Protein AF-A0A6I5A5G5-F1 (afdb_monomer_lite)

Structure (mmCIF, N/CA/C/O backbone):
data_AF-A0A6I5A5G5-F1
#
_entry.id   AF-A0A6I5A5G5-F1
#
loop_
_atom_site.group_PDB
_atom_site.id
_atom_site.type_symbol
_atom_site.label_atom_id
_atom_site.label_alt_id
_atom_site.label_comp_id
_atom_site.label_asym_id
_atom_site.label_entity_id
_atom_site.label_seq_id
_atom_site.pdbx_PDB_ins_code
_atom_site.Cartn_x
_atom_site.Cartn_y
_atom_site.Cartn_z
_atom_site.occupancy
_atom_site.B_iso_or_equiv
_atom_site.auth_seq_id
_atom_site.auth_comp_id
_atom_site.auth_asym_id
_atom_site.auth_atom_id
_atom_site.pdbx_PDB_model_num
ATOM 1 N N . MET A 1 1 ? -31.557 28.839 43.252 1.00 74.44 1 MET A N 1
ATOM 2 C CA . MET A 1 1 ? -31.264 28.948 41.801 1.00 74.44 1 MET A CA 1
ATOM 3 C C . MET A 1 1 ? -29.771 29.048 41.480 1.00 74.44 1 MET A C 1
ATOM 5 O O . MET A 1 1 ? -29.289 28.161 40.795 1.00 74.44 1 MET A O 1
ATOM 9 N N . LYS A 1 2 ? -29.002 30.017 42.012 1.00 84.31 2 LYS A N 1
ATOM 10 C CA . LYS A 1 2 ? -27.560 30.178 41.689 1.00 84.31 2 LYS A CA 1
ATOM 11 C C . LYS A 1 2 ? -26.689 28.914 41.856 1.00 84.31 2 LYS A C 1
ATOM 13 O O . LYS A 1 2 ? -25.850 28.648 41.008 1.00 84.31 2 LYS A O 1
ATOM 18 N N . LYS A 1 3 ? -26.919 28.101 42.899 1.00 86.69 3 LYS A N 1
ATOM 19 C CA . LYS A 1 3 ? -26.164 26.850 43.129 1.00 86.69 3 LYS A CA 1
ATOM 20 C C . LYS A 1 3 ? -26.354 25.806 42.017 1.00 86.69 3 LYS A C 1
ATOM 22 O O . LYS A 1 3 ? -25.386 25.173 41.621 1.00 86.69 3 LYS A O 1
ATOM 27 N N . TYR A 1 4 ? -27.568 25.668 41.483 1.00 92.12 4 TYR A N 1
ATOM 28 C CA . TYR A 1 4 ? -27.859 24.713 40.406 1.00 92.12 4 TYR A CA 1
ATOM 29 C C . TYR A 1 4 ? -27.248 25.146 39.069 1.00 92.12 4 TYR A C 1
ATOM 31 O O . TYR A 1 4 ? -26.789 24.303 38.310 1.00 92.12 4 TYR A O 1
ATOM 39 N N . ILE A 1 5 ? -27.171 26.459 38.820 1.00 92.25 5 ILE A N 1
ATOM 40 C CA . ILE A 1 5 ? -26.535 27.014 37.616 1.00 92.25 5 ILE A CA 1
ATOM 41 C C . ILE A 1 5 ? -25.032 26.700 37.607 1.00 92.25 5 ILE A C 1
ATOM 43 O O . ILE A 1 5 ? -24.510 26.244 36.596 1.00 92.25 5 ILE A O 1
ATOM 47 N N . ILE A 1 6 ? -24.343 26.873 38.741 1.00 91.75 6 ILE A N 1
ATOM 48 C CA . ILE A 1 6 ? -22.908 26.554 38.852 1.00 91.75 6 ILE A CA 1
ATOM 49 C C . ILE A 1 6 ? -22.662 25.057 38.612 1.00 91.75 6 ILE A C 1
ATOM 51 O O . ILE A 1 6 ? -21.756 24.691 37.870 1.00 91.75 6 ILE A O 1
ATOM 55 N N . LEU A 1 7 ? -23.495 24.193 39.197 1.00 91.50 7 LEU A N 1
ATOM 56 C CA . LEU A 1 7 ? -23.355 22.740 39.071 1.00 91.50 7 LEU A CA 1
ATOM 57 C C . LEU A 1 7 ? -23.593 22.264 37.627 1.00 91.50 7 LEU A C 1
ATOM 59 O O . LEU A 1 7 ? -22.864 21.407 37.132 1.00 91.50 7 LEU A O 1
ATOM 63 N N . PHE A 1 8 ? -24.551 22.880 36.930 1.00 94.12 8 PHE A N 1
ATOM 64 C CA . PHE A 1 8 ? -24.805 22.632 35.512 1.00 94.12 8 PHE A CA 1
ATOM 65 C C . PHE A 1 8 ? -23.612 23.032 34.628 1.00 94.12 8 PHE A C 1
ATOM 67 O O . PHE A 1 8 ? -23.199 22.250 33.776 1.00 94.12 8 PHE A O 1
ATOM 74 N N . ILE A 1 9 ? -23.002 24.200 34.866 1.00 93.50 9 ILE A N 1
ATOM 75 C CA . ILE A 1 9 ? -21.829 24.664 34.102 1.00 93.50 9 ILE A CA 1
ATOM 76 C C . ILE A 1 9 ? -20.640 23.710 34.275 1.00 93.50 9 ILE A C 1
ATOM 78 O O . ILE A 1 9 ? -19.995 23.350 33.293 1.00 93.50 9 ILE A O 1
ATOM 82 N N . VAL A 1 10 ? -20.361 23.261 35.503 1.00 93.81 10 VAL A N 1
ATOM 83 C CA . VAL A 1 10 ? -19.269 22.304 35.765 1.00 93.81 10 VAL A CA 1
ATOM 84 C C . VAL A 1 10 ? -19.515 20.982 35.036 1.00 93.81 10 VAL A C 1
ATOM 86 O O . VAL A 1 10 ? -18.599 20.445 34.415 1.00 93.81 10 VAL A O 1
ATOM 89 N N . TYR A 1 11 ? -20.752 20.483 35.054 1.00 95.06 11 TYR A N 1
ATOM 90 C CA . TYR A 1 11 ? -21.110 19.237 34.380 1.00 95.06 11 TYR A CA 1
ATOM 91 C C . TYR A 1 11 ? -20.941 19.322 32.854 1.00 95.06 11 TYR A C 1
ATOM 93 O O . TYR A 1 11 ? -20.339 18.433 32.250 1.00 95.06 11 TYR A O 1
ATOM 101 N N . VAL A 1 12 ? -21.396 20.416 32.233 1.00 94.38 12 VAL A N 1
ATOM 102 C CA . VAL A 1 12 ? -21.234 20.646 30.786 1.00 94.38 12 VAL A CA 1
ATOM 103 C C . VAL A 1 12 ? -19.757 20.754 30.399 1.00 94.38 12 VAL A C 1
ATOM 105 O O . VAL A 1 12 ? -19.355 20.174 29.393 1.00 94.38 12 VAL A O 1
ATOM 108 N N . SER A 1 13 ? -18.932 21.423 31.209 1.00 90.88 13 SER A N 1
ATOM 109 C CA . SER A 1 13 ? -17.486 21.532 30.970 1.00 90.88 13 SER A CA 1
ATOM 110 C C . SER A 1 13 ? -16.764 20.183 31.050 1.00 90.88 13 SER A C 1
ATOM 112 O O . SER A 1 13 ? -15.864 19.916 30.257 1.00 90.88 13 SER A O 1
ATOM 114 N N . ILE A 1 14 ? -17.161 19.302 31.975 1.00 94.12 14 ILE A N 1
ATOM 115 C CA . ILE A 1 14 ? -16.592 17.947 32.070 1.00 94.12 14 ILE A CA 1
ATOM 116 C C . ILE A 1 14 ? -17.007 17.108 30.858 1.00 94.12 14 ILE A C 1
ATOM 118 O O . ILE A 1 14 ? -16.173 16.406 30.285 1.00 94.12 14 ILE A O 1
ATOM 122 N N . LEU A 1 15 ? -18.270 17.198 30.432 1.00 92.31 15 LEU A N 1
ATOM 123 C CA . LEU A 1 15 ? -18.749 16.494 29.242 1.00 92.31 15 LEU A CA 1
ATOM 124 C C . LEU A 1 15 ? -18.041 16.968 27.968 1.00 92.31 15 LEU A C 1
ATOM 126 O O . LEU A 1 15 ? -17.606 16.134 27.177 1.00 92.31 15 LEU A O 1
ATOM 130 N N . SER A 1 16 ? -17.877 18.277 27.772 1.00 89.38 16 SER A N 1
ATOM 131 C CA . SER A 1 16 ? -17.205 18.817 26.583 1.00 89.38 16 SER A CA 1
ATOM 132 C C . SER A 1 16 ? -15.715 18.472 26.550 1.00 89.38 16 SER A C 1
ATOM 134 O O . SER A 1 16 ? -15.192 18.120 25.487 1.00 89.38 16 SER A O 1
ATOM 136 N N . ALA A 1 17 ? -15.046 18.480 27.709 1.00 89.62 17 ALA A N 1
ATOM 137 C CA . ALA A 1 17 ? -13.678 17.996 27.845 1.00 89.62 17 ALA A CA 1
ATOM 138 C C . ALA A 1 17 ? -13.590 16.491 27.552 1.00 89.62 17 ALA A C 1
ATOM 140 O O . ALA A 1 17 ? -12.694 16.061 26.827 1.00 89.62 17 ALA A O 1
ATOM 141 N N . GLY A 1 18 ? -14.545 15.692 28.037 1.00 89.69 18 GLY A N 1
ATOM 142 C CA . GLY A 1 18 ? -14.614 14.256 27.762 1.00 89.69 18 GLY A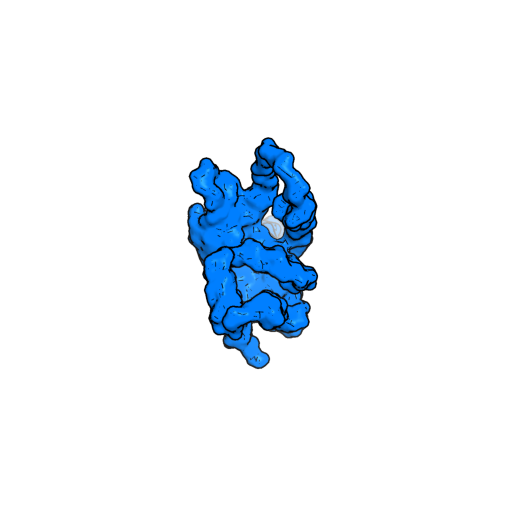 CA 1
ATOM 143 C C . GLY A 1 18 ? -14.791 13.952 26.273 1.00 89.69 18 GLY A C 1
ATOM 144 O O . GLY A 1 18 ? -14.038 13.152 25.722 1.00 89.69 18 GLY A O 1
ATOM 145 N N . VAL A 1 19 ? -15.719 14.641 25.601 1.00 87.31 19 VAL A N 1
ATOM 146 C CA . VAL A 1 19 ? -15.958 14.496 24.155 1.00 87.31 19 VAL A CA 1
ATOM 147 C C . VAL A 1 19 ? -14.738 14.938 23.349 1.00 87.31 19 VAL A C 1
ATOM 149 O O . VAL A 1 19 ? -14.294 14.192 22.482 1.00 87.31 19 VAL A O 1
ATOM 152 N N . SER A 1 20 ? -14.145 16.094 23.658 1.00 79.12 20 SER A N 1
ATOM 153 C CA . SER A 1 20 ? -12.925 16.565 22.981 1.00 79.12 20 SER A CA 1
ATOM 154 C C . SER A 1 20 ? -11.770 15.577 23.140 1.00 79.12 20 SER A C 1
ATOM 156 O O . SER A 1 20 ? -11.104 15.235 22.166 1.00 79.12 20 SER A O 1
ATOM 158 N N . THR A 1 21 ? -11.565 15.059 24.353 1.00 77.62 21 THR A N 1
ATOM 159 C CA . THR A 1 21 ? -10.514 14.069 24.628 1.00 77.62 21 THR A CA 1
ATOM 160 C C . THR A 1 21 ? -10.780 12.757 23.892 1.00 77.62 21 THR A C 1
ATOM 162 O O . THR A 1 21 ? -9.859 12.170 23.330 1.00 77.62 21 THR A O 1
ATOM 165 N N . TYR A 1 22 ? -12.037 12.310 23.839 1.00 79.00 22 TYR A N 1
ATOM 166 C CA . TYR A 1 22 ? -12.436 11.123 23.087 1.00 79.00 22 TYR A CA 1
ATOM 167 C C . TYR A 1 22 ? -12.183 11.303 21.586 1.00 79.00 22 TYR A C 1
ATOM 169 O O . TYR A 1 22 ? -11.555 10.452 20.965 1.00 79.00 22 TYR A O 1
ATOM 177 N N . VAL A 1 23 ? -12.590 12.433 21.006 1.00 76.88 23 VAL A N 1
ATOM 178 C CA . VAL A 1 23 ? -12.335 12.731 19.591 1.00 76.88 23 VAL A CA 1
ATOM 179 C C . VAL A 1 23 ? -10.834 12.776 19.304 1.00 76.88 23 VAL A C 1
ATOM 181 O O . VAL A 1 23 ? -10.406 12.173 18.330 1.00 76.88 23 VAL A O 1
ATOM 184 N N . LEU A 1 24 ? -10.018 13.393 20.164 1.00 71.31 24 LEU A N 1
ATOM 185 C CA . LEU A 1 24 ? -8.560 13.447 19.982 1.00 71.31 24 LEU A CA 1
ATOM 186 C C . LEU A 1 24 ? -7.867 12.084 20.138 1.00 71.31 24 LEU A C 1
ATOM 188 O O . LEU A 1 24 ? -6.865 11.825 19.478 1.00 71.31 24 LEU A O 1
ATOM 192 N N . LEU A 1 25 ? -8.367 11.206 21.011 1.00 67.00 25 LEU A N 1
ATOM 193 C CA . LEU A 1 25 ? -7.782 9.875 21.223 1.00 67.00 25 LEU A CA 1
ATOM 194 C C . LEU A 1 25 ? -8.247 8.840 20.193 1.00 67.00 25 LEU A C 1
ATOM 196 O O . LEU A 1 25 ? -7.546 7.851 19.966 1.00 67.00 25 LEU A O 1
ATOM 200 N N . PHE A 1 26 ? -9.420 9.050 19.594 1.00 64.56 26 PHE A N 1
ATOM 201 C CA . PHE A 1 26 ? -10.057 8.107 18.676 1.00 64.56 26 PHE A CA 1
ATOM 202 C C . PHE A 1 26 ? -10.265 8.661 17.263 1.00 64.56 26 PHE A C 1
ATOM 204 O O . PHE A 1 26 ? -10.896 7.980 16.449 1.00 64.56 26 PHE A O 1
ATOM 211 N N . SER A 1 27 ? -9.728 9.841 16.934 1.00 60.44 27 SER A N 1
ATOM 212 C CA . SER A 1 27 ? -9.679 10.336 15.558 1.00 60.44 27 SER A CA 1
ATOM 213 C C . SER A 1 27 ? -8.879 9.343 14.726 1.00 60.44 27 SER A C 1
ATOM 215 O O . SER A 1 27 ? -7.656 9.244 14.832 1.00 60.44 27 SER A O 1
ATOM 217 N N . LYS A 1 28 ? -9.594 8.542 13.940 1.00 64.31 28 LYS A N 1
ATOM 218 C CA . LYS A 1 28 ? -8.990 7.639 12.974 1.00 64.31 28 LYS A CA 1
ATOM 219 C C . LYS A 1 28 ? -8.433 8.484 11.838 1.00 64.31 28 LYS A C 1
ATOM 221 O O . LYS A 1 28 ? -9.189 9.200 11.188 1.00 64.31 28 LYS A O 1
ATOM 226 N N . ASP A 1 29 ? -7.134 8.370 11.600 1.00 73.25 29 ASP A N 1
ATOM 227 C CA . ASP A 1 29 ? -6.499 8.933 10.417 1.00 73.25 29 ASP A CA 1
ATOM 228 C C . ASP A 1 29 ? -6.780 8.009 9.229 1.00 73.25 29 ASP A C 1
ATOM 230 O O . ASP A 1 29 ? -6.099 7.000 9.008 1.00 73.25 29 ASP A O 1
ATOM 234 N N . TYR A 1 30 ? -7.838 8.328 8.489 1.00 75.88 30 TYR A N 1
ATOM 235 C CA . TYR A 1 30 ? -8.097 7.689 7.208 1.00 75.88 30 TYR A CA 1
ATOM 236 C C . TYR A 1 30 ? -7.058 8.148 6.192 1.00 75.88 30 TYR A C 1
ATOM 238 O O . TYR A 1 30 ? -6.628 9.303 6.194 1.00 75.88 30 TYR A O 1
ATOM 246 N N . VAL A 1 31 ? -6.649 7.221 5.334 1.00 82.56 31 VAL A N 1
ATOM 247 C CA . VAL A 1 31 ? -5.873 7.566 4.152 1.00 82.56 31 VAL A CA 1
ATOM 248 C C . VAL A 1 31 ? -6.801 8.316 3.202 1.00 82.56 31 VAL A C 1
A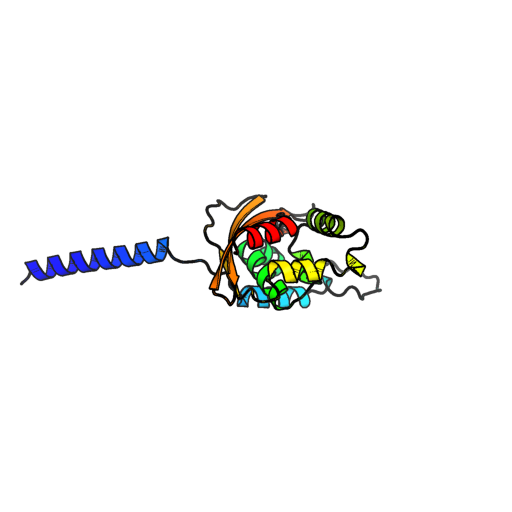TOM 250 O O . VAL A 1 31 ? -7.901 7.848 2.910 1.00 82.56 31 VAL A O 1
ATOM 253 N N . ASP A 1 32 ? -6.375 9.501 2.781 1.00 87.50 32 ASP A N 1
ATOM 254 C CA . ASP A 1 32 ? -7.125 10.340 1.855 1.00 87.50 32 ASP A CA 1
ATOM 255 C C . ASP A 1 32 ? -6.968 9.784 0.434 1.00 87.50 32 ASP A C 1
ATOM 257 O O . ASP 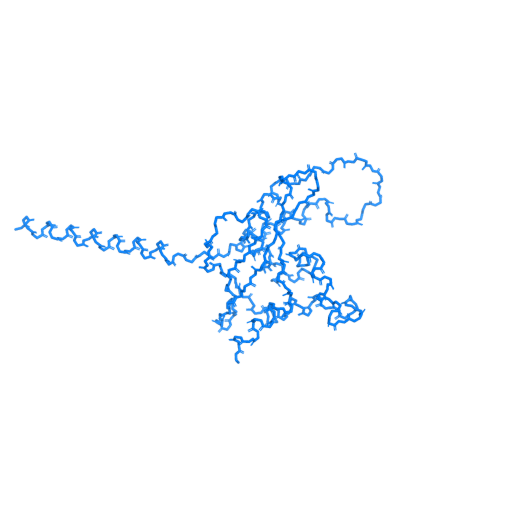A 1 32 ? -5.914 9.916 -0.189 1.00 87.50 32 ASP A O 1
ATOM 261 N N . GLU A 1 33 ? -8.010 9.104 -0.046 1.00 88.88 33 GLU A N 1
ATOM 262 C CA . GLU A 1 33 ? -8.035 8.507 -1.382 1.00 88.88 33 GLU A CA 1
ATOM 263 C C . GLU A 1 33 ? -7.928 9.570 -2.481 1.00 88.88 33 GLU A C 1
ATOM 265 O O . GLU A 1 33 ? -7.154 9.382 -3.416 1.00 88.88 33 GLU A O 1
ATOM 270 N N . GLN A 1 34 ? -8.597 10.720 -2.326 1.00 89.50 34 GLN A N 1
ATOM 271 C CA . GLN A 1 34 ? -8.541 11.814 -3.305 1.00 89.50 34 GLN A CA 1
ATOM 272 C C . GLN A 1 34 ? -7.123 12.364 -3.425 1.00 89.50 34 GLN A C 1
ATOM 274 O O . GLN A 1 34 ? -6.644 12.680 -4.514 1.00 89.50 34 GLN A O 1
ATOM 279 N N . LYS A 1 35 ? -6.409 12.433 -2.298 1.00 89.50 35 LYS A N 1
ATOM 280 C CA . LYS A 1 35 ? -4.994 12.795 -2.305 1.00 89.50 35 LYS A CA 1
ATOM 281 C C . LYS A 1 35 ? -4.149 11.772 -3.065 1.00 89.50 35 LYS A C 1
ATOM 283 O O . LYS A 1 35 ? -3.253 12.174 -3.798 1.00 89.50 35 LYS A O 1
ATOM 288 N N . GLY A 1 36 ? -4.427 10.477 -2.911 1.00 87.31 36 GLY A N 1
ATOM 289 C CA . GLY A 1 36 ? -3.769 9.419 -3.684 1.00 87.31 36 GLY A CA 1
ATOM 290 C C . GLY A 1 36 ? -4.032 9.533 -5.189 1.00 87.31 36 GLY A C 1
ATOM 291 O O . GLY A 1 36 ? -3.096 9.412 -5.975 1.00 87.31 36 GLY A O 1
ATOM 292 N N . GLU A 1 37 ? -5.273 9.822 -5.587 1.00 91.00 37 GLU A N 1
ATOM 293 C CA . GLU A 1 37 ? -5.665 10.020 -6.991 1.00 91.00 37 GLU A CA 1
ATOM 294 C C . GLU A 1 37 ? -4.946 11.219 -7.606 1.00 91.00 37 GLU A C 1
ATOM 296 O O . GLU A 1 37 ? -4.327 11.095 -8.659 1.00 91.00 37 GLU A O 1
ATOM 301 N N . HIS A 1 38 ? -4.931 12.350 -6.903 1.00 90.62 38 HIS A N 1
ATOM 302 C CA . HIS A 1 38 ? -4.224 13.547 -7.349 1.00 90.62 38 HIS A CA 1
ATOM 303 C C . HIS A 1 38 ? -2.706 13.326 -7.470 1.00 90.62 38 HIS A C 1
ATOM 305 O O . HIS A 1 38 ? -2.071 13.839 -8.391 1.00 90.62 38 HIS A O 1
ATOM 311 N N . LEU A 1 39 ? -2.098 12.549 -6.563 1.00 89.62 39 LEU A N 1
ATOM 312 C CA . LEU A 1 39 ? -0.686 12.170 -6.692 1.00 89.62 39 LEU A CA 1
ATOM 313 C C . LEU A 1 39 ? -0.448 11.289 -7.915 1.00 89.62 39 LEU A C 1
ATOM 315 O O . LEU A 1 39 ? 0.521 11.507 -8.634 1.00 89.62 39 LEU A O 1
ATOM 319 N N . LEU A 1 40 ? -1.340 10.339 -8.181 1.00 89.38 40 LEU A N 1
ATOM 320 C CA . LEU A 1 40 ? -1.270 9.496 -9.367 1.00 89.38 40 LEU A CA 1
ATOM 321 C C . LEU A 1 40 ? -1.398 10.302 -10.661 1.00 89.38 40 LEU A C 1
ATOM 323 O O . LEU A 1 40 ? -0.616 10.077 -11.583 1.00 89.38 40 LEU A O 1
ATOM 327 N N . GLU A 1 41 ? -2.310 11.269 -10.727 1.00 90.56 41 GLU A N 1
ATOM 328 C CA . GLU A 1 41 ? -2.412 12.180 -11.872 1.00 90.56 41 GLU A CA 1
ATOM 329 C C . GLU A 1 41 ? -1.125 12.988 -12.067 1.00 90.56 41 GLU A C 1
ATOM 331 O O . GLU A 1 41 ? -0.612 13.063 -13.184 1.00 90.56 41 GLU A O 1
ATOM 336 N N . LYS A 1 42 ? -0.552 13.530 -10.983 1.00 88.31 42 LYS A N 1
ATOM 337 C CA . LYS A 1 42 ? 0.723 14.259 -11.038 1.00 88.31 42 LYS A CA 1
ATOM 338 C C . LYS A 1 42 ? 1.884 13.379 -11.513 1.00 88.31 42 LYS A C 1
ATOM 340 O O . LYS A 1 42 ? 2.684 13.844 -12.320 1.00 88.31 42 LYS A O 1
ATOM 345 N N . VAL A 1 43 ? 1.980 12.130 -11.045 1.00 87.31 43 VAL A N 1
ATOM 346 C CA . VAL A 1 43 ? 3.026 11.186 -11.486 1.00 87.31 43 VAL A CA 1
ATOM 347 C C . VAL A 1 43 ? 2.863 10.858 -12.971 1.00 87.31 43 VAL A C 1
ATOM 349 O O . VAL A 1 43 ? 3.837 10.940 -13.714 1.00 87.31 43 VAL A O 1
ATOM 352 N N . LYS A 1 44 ? 1.637 10.582 -13.433 1.00 87.19 44 LYS A N 1
ATOM 353 C CA . LYS A 1 44 ? 1.352 10.295 -14.852 1.00 87.19 44 LYS A CA 1
ATOM 354 C C . LYS A 1 44 ? 1.603 11.487 -15.776 1.00 87.19 44 LYS A C 1
ATOM 356 O O . LYS A 1 44 ? 1.967 11.289 -16.928 1.00 87.19 44 LYS A O 1
ATOM 361 N N . ALA A 1 45 ? 1.401 12.708 -15.287 1.00 85.69 45 ALA A N 1
ATOM 362 C CA . ALA A 1 45 ? 1.678 13.932 -16.035 1.00 85.69 45 ALA A CA 1
ATOM 363 C C . ALA A 1 45 ? 3.171 14.321 -16.041 1.00 85.69 45 ALA A C 1
ATOM 365 O O . ALA A 1 45 ? 3.555 15.238 -16.769 1.00 85.69 45 ALA A O 1
ATOM 366 N N . SER A 1 46 ? 4.011 13.661 -15.234 1.00 79.62 46 SER A N 1
ATOM 367 C CA . SER A 1 46 ? 5.443 13.952 -15.160 1.00 79.62 46 SER A CA 1
ATOM 368 C C . SER A 1 46 ? 6.179 13.404 -16.394 1.00 79.62 46 SER A C 1
ATOM 370 O O . SER A 1 46 ? 6.026 12.226 -16.722 1.00 79.62 46 SER A O 1
ATOM 372 N N . PRO A 1 47 ? 7.034 14.202 -17.062 1.00 63.88 47 PRO A N 1
ATOM 373 C CA . PRO A 1 47 ? 7.703 13.815 -18.309 1.00 63.88 47 PRO A CA 1
ATOM 374 C C . PRO A 1 47 ? 8.675 12.630 -18.170 1.00 63.88 47 PRO A C 1
ATOM 376 O O . PRO A 1 47 ? 9.065 12.039 -19.171 1.00 63.88 47 PRO A O 1
ATOM 379 N N . SER A 1 48 ? 9.050 12.246 -16.947 1.00 60.03 48 SER A N 1
ATOM 380 C CA . SER A 1 48 ? 9.877 11.064 -16.672 1.00 60.03 48 SER A CA 1
ATOM 381 C C . SER A 1 48 ? 9.153 9.725 -16.872 1.00 60.03 48 SER A C 1
ATOM 383 O O . SER A 1 48 ? 9.809 8.686 -16.879 1.00 60.03 48 SER A O 1
ATOM 385 N N . HIS A 1 49 ? 7.826 9.727 -17.037 1.00 52.59 49 HIS A N 1
ATOM 386 C CA . HIS A 1 49 ? 7.019 8.513 -17.202 1.00 52.59 49 HIS A CA 1
ATOM 387 C C . HIS A 1 49 ? 6.809 8.079 -18.659 1.00 52.59 49 HIS A C 1
ATOM 389 O O . HIS A 1 49 ? 6.241 7.016 -18.913 1.00 52.59 49 HIS A O 1
ATOM 395 N N . ASP A 1 50 ? 7.278 8.879 -19.617 1.00 45.09 50 ASP A N 1
ATOM 396 C CA . ASP A 1 50 ? 7.149 8.591 -21.039 1.00 45.09 50 ASP A CA 1
ATOM 397 C C . ASP A 1 50 ? 8.466 7.983 -21.550 1.00 45.09 50 ASP A C 1
ATOM 399 O O . ASP A 1 50 ? 9.399 8.680 -21.945 1.00 45.09 50 ASP A O 1
ATOM 403 N N . HIS A 1 51 ? 8.576 6.650 -21.541 1.00 46.06 51 HIS A N 1
ATOM 404 C CA . HIS A 1 51 ? 9.754 5.910 -22.036 1.00 46.06 51 HIS A CA 1
ATOM 405 C C . HIS A 1 51 ? 9.953 5.999 -23.569 1.00 46.06 51 HIS A C 1
ATOM 407 O O . HIS A 1 51 ? 10.664 5.188 -24.167 1.00 46.06 51 HIS A O 1
ATOM 413 N N . THR A 1 52 ? 9.351 6.996 -24.220 1.00 44.28 52 THR A N 1
ATOM 414 C CA . THR A 1 52 ? 9.285 7.142 -25.674 1.00 44.28 52 THR A CA 1
ATOM 415 C C . THR A 1 52 ? 9.935 8.433 -26.178 1.00 44.28 52 THR A C 1
ATOM 417 O O . THR A 1 52 ? 9.422 9.063 -27.096 1.00 44.28 52 THR A O 1
ATOM 420 N N . SER A 1 53 ? 11.096 8.835 -25.654 1.00 40.53 53 SER A N 1
ATOM 421 C CA . SER A 1 53 ? 11.905 9.878 -26.305 1.00 40.53 53 SER A CA 1
ATOM 422 C C . SER A 1 53 ? 13.320 9.390 -26.628 1.00 40.53 53 SER A C 1
ATOM 424 O O . SER A 1 53 ? 14.302 9.581 -25.919 1.00 40.53 53 SER A O 1
ATOM 426 N N . LYS A 1 54 ? 13.438 8.778 -27.812 1.00 46.31 54 LYS A N 1
ATOM 427 C CA . LYS A 1 54 ? 14.663 8.892 -28.607 1.00 46.31 54 LYS A CA 1
ATOM 428 C C . LYS A 1 54 ? 14.775 10.353 -29.034 1.00 46.31 54 LYS A C 1
ATOM 430 O O . LYS A 1 54 ? 14.240 10.698 -30.080 1.00 46.31 54 LYS A O 1
ATOM 435 N N . ASN A 1 55 ? 15.385 11.206 -28.221 1.00 41.72 55 ASN A N 1
ATOM 436 C CA . ASN A 1 55 ? 16.126 12.359 -28.720 1.00 41.72 55 ASN A CA 1
ATOM 437 C C . ASN A 1 55 ? 17.002 12.958 -27.624 1.00 41.72 55 ASN A C 1
ATOM 439 O O . ASN A 1 55 ? 16.536 13.386 -26.572 1.00 41.72 55 ASN A O 1
ATOM 443 N N . GLU A 1 56 ? 18.287 12.980 -27.947 1.00 51.56 56 GLU A N 1
ATOM 444 C CA . GLU A 1 56 ? 19.362 13.692 -27.281 1.00 51.56 56 GLU A CA 1
ATOM 445 C C . GLU A 1 56 ? 18.962 15.151 -27.038 1.00 51.56 56 GLU A C 1
ATOM 447 O O . GLU A 1 56 ? 18.812 15.941 -27.967 1.00 51.56 56 GLU A O 1
ATOM 452 N N . SER A 1 57 ? 18.778 15.518 -25.778 1.00 43.44 57 SER A N 1
ATOM 453 C CA . SER A 1 57 ? 18.983 16.889 -25.323 1.00 43.44 57 SER A CA 1
ATOM 454 C C . SER A 1 57 ? 19.210 16.859 -23.819 1.00 43.44 57 SER A C 1
ATOM 456 O O . SER A 1 57 ? 18.427 16.275 -23.073 1.00 43.44 57 SER A O 1
ATOM 458 N N . GLU A 1 58 ? 20.323 17.456 -23.399 1.00 44.72 58 GLU A N 1
ATOM 459 C CA . GLU A 1 58 ? 20.706 17.745 -22.015 1.00 44.72 58 GLU A CA 1
ATOM 460 C C . GLU A 1 58 ? 19.707 18.732 -21.387 1.00 44.72 58 GLU A C 1
ATOM 462 O O . GLU A 1 58 ? 20.023 19.882 -21.088 1.00 44.72 58 GLU A O 1
ATOM 467 N N . HIS A 1 59 ? 18.455 18.314 -21.230 1.00 45.34 59 HIS A N 1
ATOM 468 C CA . HIS A 1 59 ? 17.505 19.028 -20.403 1.00 45.34 59 HIS A CA 1
ATOM 469 C C . HIS A 1 59 ? 17.758 18.619 -18.957 1.00 45.34 59 HIS A C 1
ATOM 471 O O . HIS A 1 59 ? 17.586 17.455 -18.597 1.00 45.34 59 HIS A O 1
ATOM 477 N N . ASN A 1 60 ? 18.175 19.590 -18.140 1.00 43.81 60 ASN A N 1
ATOM 478 C CA . ASN A 1 60 ? 18.077 19.511 -16.688 1.00 43.81 60 ASN A CA 1
ATOM 479 C C . ASN A 1 60 ? 16.646 19.084 -16.340 1.00 43.81 60 ASN A C 1
ATOM 481 O O . ASN A 1 60 ? 15.714 19.884 -16.423 1.00 43.81 60 ASN A O 1
ATOM 485 N N . PHE A 1 61 ? 16.470 17.807 -16.009 1.00 55.75 61 PHE A N 1
ATOM 486 C CA . PHE A 1 61 ? 15.265 17.322 -15.363 1.00 55.75 61 PHE A CA 1
ATOM 487 C C . PHE A 1 61 ? 15.303 17.872 -13.944 1.00 55.75 61 PHE A C 1
ATOM 489 O O . PHE A 1 61 ? 15.904 17.266 -13.061 1.00 55.75 61 PHE A O 1
ATOM 496 N N . GLU A 1 62 ? 14.719 19.049 -13.738 1.00 57.91 62 GLU A N 1
ATOM 497 C CA . GLU A 1 62 ? 14.451 19.509 -12.382 1.00 57.91 62 GLU A CA 1
ATOM 498 C C . GLU A 1 62 ? 13.438 18.534 -11.761 1.00 57.91 62 GLU A C 1
ATOM 500 O O . GLU A 1 62 ? 12.362 18.315 -12.338 1.00 57.91 62 GLU A O 1
ATOM 505 N N . PRO A 1 63 ? 13.783 17.875 -10.640 1.00 64.56 63 PRO A N 1
ATOM 506 C CA . PRO A 1 63 ? 12.844 17.017 -9.945 1.00 64.56 63 PRO A CA 1
ATOM 507 C C . PRO A 1 63 ? 11.615 17.841 -9.559 1.00 64.56 63 PRO A C 1
ATOM 509 O O . PRO A 1 63 ? 11.710 18.987 -9.126 1.00 64.56 63 PRO A O 1
ATOM 512 N N . ASN A 1 64 ? 10.430 17.262 -9.743 1.00 77.25 64 ASN A N 1
ATOM 513 C CA . ASN A 1 64 ? 9.191 17.910 -9.339 1.00 77.25 64 ASN A CA 1
ATOM 514 C C . ASN A 1 64 ? 9.135 17.938 -7.801 1.00 77.25 64 ASN A C 1
ATOM 516 O O . ASN A 1 64 ? 8.679 16.973 -7.183 1.00 77.25 64 ASN A O 1
ATOM 520 N N . GLU A 1 65 ? 9.630 19.022 -7.196 1.00 81.19 65 GLU A N 1
ATOM 521 C CA . GLU A 1 65 ? 9.760 19.187 -5.741 1.00 81.19 65 GLU A CA 1
ATOM 522 C C . GLU A 1 65 ? 8.448 18.887 -5.001 1.00 81.19 65 GLU A C 1
ATOM 524 O O . GLU A 1 65 ? 8.457 18.237 -3.957 1.00 81.19 65 GLU A O 1
ATOM 529 N N . ASP A 1 66 ? 7.299 19.272 -5.571 1.00 84.19 66 ASP A N 1
ATOM 530 C CA . ASP A 1 66 ? 5.979 18.976 -5.003 1.00 84.19 66 ASP A CA 1
ATOM 531 C C . ASP A 1 66 ? 5.732 17.465 -4.864 1.00 84.19 66 ASP A C 1
ATOM 533 O O . ASP A 1 66 ? 5.130 17.015 -3.884 1.00 84.19 66 ASP A O 1
ATOM 537 N N . LEU A 1 67 ? 6.133 16.677 -5.869 1.00 84.38 67 LEU A N 1
ATOM 538 C CA . LEU A 1 67 ? 5.980 15.221 -5.858 1.00 84.38 67 LEU A CA 1
ATOM 539 C C . LEU A 1 67 ? 6.936 14.585 -4.854 1.00 84.38 67 LEU A C 1
ATOM 541 O O . LEU A 1 67 ? 6.515 13.725 -4.078 1.00 84.38 67 LEU A O 1
ATOM 545 N N . VAL A 1 68 ? 8.186 15.041 -4.823 1.00 86.75 68 VAL A N 1
ATOM 546 C CA . VAL A 1 68 ? 9.186 14.573 -3.859 1.00 86.75 68 VAL A CA 1
ATOM 547 C C . VAL A 1 68 ? 8.698 14.822 -2.430 1.00 86.75 68 VAL A C 1
ATOM 549 O O . VAL A 1 68 ? 8.537 13.881 -1.650 1.00 86.75 68 VAL A O 1
ATOM 552 N N . GLN A 1 69 ? 8.321 16.061 -2.108 1.00 86.81 69 GLN A N 1
ATOM 553 C CA . GLN A 1 69 ? 7.780 16.426 -0.795 1.00 86.81 69 GLN A CA 1
ATOM 554 C C . GLN A 1 69 ? 6.499 15.658 -0.456 1.00 86.81 69 GLN A C 1
ATOM 556 O O . GLN A 1 69 ? 6.253 15.308 0.704 1.00 86.81 69 GLN A O 1
ATOM 561 N N . ALA A 1 70 ? 5.657 15.358 -1.449 1.00 88.69 70 ALA A N 1
ATOM 562 C CA . ALA A 1 70 ? 4.487 14.529 -1.216 1.00 88.69 70 ALA A CA 1
ATOM 563 C C . ALA A 1 70 ? 4.873 13.100 -0.816 1.00 88.69 70 ALA A C 1
ATOM 565 O O . ALA A 1 70 ? 4.262 12.549 0.104 1.00 88.69 70 ALA A O 1
ATOM 566 N N . PHE A 1 71 ? 5.878 12.504 -1.449 1.00 91.12 71 PHE A N 1
ATOM 567 C CA . PHE A 1 71 ? 6.323 11.147 -1.138 1.00 91.12 71 PHE A CA 1
ATOM 568 C C . PHE A 1 71 ? 7.265 11.052 0.075 1.00 91.12 71 PHE A C 1
ATOM 570 O O . PHE A 1 71 ? 7.490 9.956 0.586 1.00 91.12 71 PHE A O 1
ATOM 577 N N . GLN A 1 72 ? 7.679 12.181 0.654 1.00 89.56 72 GLN A N 1
ATOM 578 C CA . GLN A 1 72 ? 8.252 12.272 2.009 1.00 89.56 72 GLN A CA 1
ATOM 579 C C . GLN A 1 72 ? 7.217 12.076 3.132 1.00 89.56 72 GLN A C 1
ATOM 581 O O . GLN A 1 72 ? 7.541 12.159 4.319 1.00 89.56 72 GLN A O 1
ATOM 586 N N . ASN A 1 73 ? 5.950 11.817 2.801 1.00 88.88 73 ASN A N 1
ATOM 587 C CA . ASN A 1 73 ? 4.905 11.522 3.773 1.00 88.88 73 ASN A CA 1
ATOM 588 C C . ASN A 1 73 ? 4.436 10.068 3.646 1.00 88.88 73 ASN A C 1
ATOM 590 O O . ASN A 1 73 ? 3.807 9.690 2.660 1.00 88.88 73 ASN A O 1
ATOM 594 N N . GLU A 1 74 ? 4.650 9.270 4.693 1.00 88.81 74 GLU A N 1
ATOM 595 C CA . GLU A 1 74 ? 4.243 7.859 4.744 1.00 88.81 74 GLU A CA 1
ATOM 596 C C . GLU A 1 74 ? 2.756 7.652 4.412 1.00 88.81 74 GLU A C 1
ATOM 598 O O . GLU A 1 74 ? 2.397 6.712 3.703 1.00 88.81 74 GLU A O 1
ATOM 603 N N . LYS A 1 75 ? 1.871 8.553 4.872 1.00 91.31 75 LYS A N 1
ATOM 604 C CA . LYS A 1 75 ? 0.429 8.459 4.588 1.00 91.31 75 LYS A CA 1
ATOM 605 C C . LYS A 1 75 ? 0.137 8.600 3.096 1.00 91.31 75 LYS A C 1
ATOM 607 O O . LYS A 1 75 ? -0.785 7.956 2.605 1.00 91.31 75 LYS A O 1
ATOM 612 N N . ASN A 1 76 ? 0.909 9.423 2.388 1.00 93.25 76 ASN A N 1
ATOM 613 C CA . ASN A 1 76 ? 0.741 9.626 0.954 1.00 93.25 76 ASN A CA 1
ATOM 614 C C . ASN A 1 76 ? 1.193 8.394 0.166 1.00 93.25 76 ASN A C 1
ATOM 616 O O . ASN A 1 76 ? 0.507 8.018 -0.773 1.00 93.25 76 ASN A O 1
ATOM 620 N N . ILE A 1 77 ? 2.268 7.714 0.581 1.00 94.00 77 ILE A N 1
ATOM 621 C CA . ILE A 1 77 ? 2.663 6.437 -0.035 1.00 94.00 77 ILE A CA 1
ATOM 622 C C . ILE A 1 77 ? 1.597 5.361 0.187 1.00 94.00 77 ILE A C 1
ATOM 624 O O . ILE A 1 77 ? 1.268 4.623 -0.736 1.00 94.00 77 ILE A O 1
ATOM 628 N N . VAL A 1 78 ? 0.995 5.288 1.378 1.00 95.88 78 VAL A N 1
ATOM 629 C CA . VAL A 1 78 ? -0.118 4.352 1.622 1.00 95.88 78 VAL A CA 1
ATOM 630 C C . VAL A 1 78 ? -1.355 4.716 0.782 1.00 95.88 78 VAL A C 1
ATOM 632 O O . VAL A 1 78 ? -2.036 3.817 0.290 1.00 95.88 78 VAL A O 1
ATOM 635 N N . ALA A 1 79 ? -1.637 6.009 0.577 1.00 95.56 79 ALA A N 1
ATOM 636 C CA . ALA A 1 79 ? -2.687 6.470 -0.342 1.00 95.56 79 ALA A CA 1
ATOM 637 C C . ALA A 1 79 ? -2.398 6.058 -1.781 1.00 95.56 79 ALA A C 1
ATOM 639 O O . ALA A 1 79 ? -3.268 5.530 -2.468 1.00 95.56 79 ALA A O 1
ATOM 640 N N . PHE A 1 80 ? -1.159 6.247 -2.210 1.00 95.94 80 PHE A N 1
ATOM 641 C CA . PHE A 1 80 ? -0.706 5.883 -3.537 1.00 95.94 80 PHE A CA 1
ATOM 642 C C . PHE A 1 80 ? -0.789 4.363 -3.760 1.00 95.94 80 PHE A C 1
ATOM 644 O O . PHE A 1 80 ? -1.320 3.918 -4.775 1.00 95.94 80 PHE A O 1
ATOM 651 N N . LEU A 1 81 ? -0.412 3.546 -2.769 1.00 97.44 81 LEU A N 1
ATOM 652 C CA . LEU A 1 81 ? -0.630 2.095 -2.788 1.00 97.44 81 LEU A CA 1
ATOM 653 C C . LEU A 1 81 ? -2.120 1.730 -2.928 1.00 97.44 81 LEU A C 1
ATOM 655 O O . LEU A 1 81 ? -2.463 0.858 -3.723 1.00 97.44 81 LEU A O 1
ATOM 659 N N . LEU A 1 82 ? -3.019 2.381 -2.176 1.00 97.69 82 LEU A N 1
ATOM 660 C CA . LEU A 1 82 ? -4.464 2.130 -2.285 1.00 97.69 82 LEU A CA 1
ATOM 661 C C . LEU A 1 82 ? -4.959 2.388 -3.710 1.00 97.69 82 LEU A C 1
ATOM 663 O O . LEU A 1 82 ? -5.624 1.541 -4.304 1.00 97.69 82 LEU A O 1
ATOM 667 N N . VAL A 1 83 ? -4.639 3.560 -4.252 1.00 96.81 83 VAL A N 1
ATOM 668 C CA . VAL A 1 83 ? -5.160 3.991 -5.549 1.00 96.81 83 VAL A CA 1
ATOM 669 C C . VAL A 1 83 ? -4.583 3.141 -6.678 1.00 96.81 83 VAL A C 1
ATOM 671 O O . VAL A 1 83 ? -5.338 2.714 -7.548 1.00 96.81 83 VAL A O 1
ATOM 674 N N . THR A 1 84 ? -3.292 2.805 -6.642 1.00 96.62 84 THR A N 1
ATOM 675 C CA . THR A 1 84 ? -2.679 1.917 -7.648 1.00 96.62 84 THR A CA 1
ATOM 676 C C . THR A 1 84 ? -3.307 0.521 -7.640 1.00 96.62 84 THR A C 1
ATOM 678 O O . THR A 1 84 ? -3.606 -0.018 -8.707 1.00 96.62 84 THR A O 1
ATOM 681 N N . LEU A 1 85 ? -3.623 -0.033 -6.462 1.00 97.25 85 LEU A N 1
ATOM 682 C CA . LEU A 1 85 ? -4.376 -1.288 -6.335 1.00 97.25 85 LEU A CA 1
ATOM 683 C C . LEU A 1 85 ? -5.792 -1.183 -6.925 1.00 97.25 85 LEU A C 1
ATOM 685 O O . LEU A 1 85 ? -6.212 -2.084 -7.654 1.00 97.25 85 LEU A O 1
ATOM 689 N N . LYS A 1 86 ? -6.522 -0.093 -6.650 1.00 96.00 86 LYS A N 1
ATOM 690 C CA . LYS A 1 86 ? -7.892 0.115 -7.162 1.00 96.00 86 LYS A CA 1
ATOM 691 C C . LYS A 1 86 ? -7.924 0.345 -8.673 1.00 96.00 86 LYS A C 1
ATOM 693 O O . LYS A 1 86 ? -8.785 -0.207 -9.354 1.00 96.00 86 LYS A O 1
ATOM 698 N N . GLN A 1 87 ? -6.972 1.110 -9.204 1.00 95.75 87 GLN A N 1
ATOM 699 C CA . GLN A 1 87 ? -6.848 1.385 -10.639 1.00 95.75 87 GLN A CA 1
ATOM 700 C C . GLN A 1 87 ? -6.204 0.236 -11.425 1.00 95.75 87 GLN A C 1
ATOM 702 O O . GLN A 1 87 ? -6.218 0.263 -12.653 1.00 95.75 87 GLN A O 1
ATOM 707 N N . LYS A 1 88 ? -5.676 -0.786 -10.736 1.00 95.94 88 LYS A N 1
ATOM 708 C CA . LYS A 1 88 ? -4.959 -1.921 -11.339 1.00 95.94 88 LYS A CA 1
ATOM 709 C C . LYS A 1 88 ? -3.764 -1.472 -12.191 1.00 95.94 88 LYS A C 1
ATOM 711 O O . LYS A 1 88 ? -3.453 -2.092 -13.204 1.00 95.94 88 LYS A O 1
ATOM 716 N N . ASP A 1 89 ? -3.108 -0.393 -11.770 1.00 95.44 89 ASP A N 1
ATOM 717 C CA . ASP A 1 89 ? -1.940 0.163 -12.447 1.00 95.44 89 ASP A CA 1
ATOM 718 C C . ASP A 1 89 ? -0.667 -0.549 -11.973 1.00 95.44 89 ASP A C 1
ATOM 720 O O . ASP A 1 89 ? -0.120 -0.251 -10.910 1.00 95.44 89 ASP A O 1
ATOM 724 N N . GLU A 1 90 ? -0.224 -1.546 -12.739 1.00 95.00 90 GLU A N 1
ATOM 725 C CA . GLU A 1 90 ? 0.919 -2.387 -12.374 1.00 95.00 90 GLU A CA 1
ATOM 726 C C . GLU A 1 90 ? 2.237 -1.625 -12.314 1.00 95.00 90 GLU A C 1
ATOM 728 O O . GLU A 1 90 ? 3.100 -1.990 -11.521 1.00 95.00 90 GLU A O 1
ATOM 733 N N . GLN A 1 91 ? 2.429 -0.621 -13.170 1.00 93.31 91 GLN A N 1
ATOM 734 C CA . GLN A 1 91 ? 3.678 0.134 -13.213 1.00 93.31 91 GLN A CA 1
ATOM 735 C C . GLN A 1 91 ? 3.819 0.960 -11.940 1.00 93.31 91 GLN A C 1
ATOM 737 O O . GLN A 1 91 ? 4.774 0.772 -11.187 1.00 93.31 91 GLN A O 1
ATOM 742 N N . LEU A 1 92 ? 2.806 1.767 -11.635 1.00 93.88 92 LEU A N 1
ATOM 743 C CA . LEU A 1 92 ? 2.805 2.603 -10.439 1.00 93.88 92 LEU A CA 1
ATOM 744 C C . LEU A 1 92 ? 2.753 1.781 -9.148 1.00 93.88 92 LEU A C 1
ATOM 746 O O . LEU A 1 92 ? 3.335 2.169 -8.137 1.00 93.88 92 LEU A O 1
ATOM 750 N N . PHE A 1 93 ? 2.102 0.613 -9.171 1.00 97.00 93 PHE A N 1
ATOM 751 C CA . PHE A 1 93 ? 2.136 -0.314 -8.043 1.00 97.00 93 PHE A CA 1
ATOM 752 C C . PHE A 1 93 ? 3.571 -0.745 -7.707 1.00 97.00 93 PHE A C 1
ATOM 754 O O . PHE A 1 93 ? 3.948 -0.722 -6.534 1.00 97.00 93 PHE A O 1
ATOM 761 N N . LYS A 1 94 ? 4.387 -1.098 -8.713 1.00 95.31 94 LYS A N 1
ATOM 762 C CA . LYS A 1 94 ? 5.796 -1.503 -8.523 1.00 95.31 94 LYS A CA 1
ATOM 763 C C . LYS A 1 94 ? 6.620 -0.392 -7.879 1.00 95.31 94 LYS A C 1
ATOM 765 O O . LYS A 1 94 ? 7.418 -0.671 -6.991 1.00 95.31 94 LYS A O 1
ATOM 770 N N . GLU A 1 95 ? 6.386 0.851 -8.287 1.00 92.75 95 GLU A N 1
ATOM 771 C CA . GLU A 1 95 ? 7.119 2.031 -7.808 1.00 92.75 95 GLU A CA 1
ATOM 772 C C . GLU A 1 95 ? 6.878 2.344 -6.329 1.00 92.75 95 GLU A C 1
ATOM 774 O O . GLU A 1 95 ? 7.686 3.019 -5.696 1.00 92.75 95 GLU A O 1
ATOM 779 N N . THR A 1 96 ? 5.806 1.809 -5.737 1.00 94.75 96 THR A N 1
ATOM 780 C CA . THR A 1 96 ? 5.552 1.967 -4.296 1.00 94.75 96 THR A CA 1
ATOM 781 C C . THR A 1 96 ? 6.514 1.155 -3.422 1.00 94.75 96 THR A C 1
ATOM 783 O O . THR A 1 96 ? 6.663 1.443 -2.228 1.00 94.75 96 THR A O 1
ATOM 786 N N . PHE A 1 97 ? 7.176 0.145 -3.994 1.00 96.94 97 PHE A N 1
ATOM 787 C CA . PHE A 1 97 ? 8.063 -0.772 -3.287 1.00 96.94 97 PHE A CA 1
ATOM 788 C C . PHE A 1 97 ? 9.532 -0.478 -3.570 1.00 96.94 97 PHE A C 1
ATOM 790 O O . PHE A 1 97 ? 9.910 0.006 -4.633 1.00 96.94 97 PHE A O 1
ATOM 797 N N . MET A 1 98 ? 10.384 -0.843 -2.615 1.00 95.56 98 MET A N 1
ATOM 798 C CA . MET A 1 98 ? 11.829 -0.830 -2.804 1.00 95.56 98 MET A CA 1
ATOM 799 C C . MET A 1 98 ? 12.208 -1.752 -3.976 1.00 95.56 98 MET A C 1
ATOM 801 O O . MET A 1 98 ? 11.920 -2.950 -3.879 1.00 95.56 98 MET A O 1
ATOM 805 N N . PRO A 1 99 ? 12.891 -1.263 -5.031 1.00 94.88 99 PRO A N 1
ATOM 806 C CA . PRO A 1 99 ? 13.141 -2.050 -6.240 1.00 94.88 99 PRO A CA 1
ATOM 807 C C . PRO A 1 99 ? 13.824 -3.396 -5.977 1.00 94.88 99 PRO A C 1
ATOM 809 O O . PRO A 1 99 ? 13.396 -4.418 -6.504 1.00 94.88 99 PRO A O 1
ATOM 812 N N . GLU A 1 100 ? 14.838 -3.420 -5.107 1.00 95.38 100 GLU A N 1
ATOM 813 C CA . GLU A 1 100 ? 15.553 -4.648 -4.736 1.00 95.38 100 GLU A CA 1
ATOM 814 C C . GLU A 1 100 ? 14.630 -5.668 -4.051 1.00 95.38 100 GLU A C 1
ATOM 816 O O . GLU A 1 100 ? 14.582 -6.835 -4.438 1.00 95.38 100 GLU A O 1
ATOM 821 N N . GLN A 1 101 ? 13.854 -5.229 -3.055 1.00 97.00 101 GLN A N 1
ATOM 822 C CA . GLN A 1 101 ? 12.923 -6.103 -2.339 1.00 97.00 101 GLN A CA 1
ATOM 823 C C . GLN A 1 101 ? 11.828 -6.626 -3.272 1.00 97.00 101 GLN A C 1
ATOM 825 O O . GLN A 1 101 ? 11.503 -7.811 -3.232 1.00 97.00 101 GLN A O 1
ATOM 830 N N . TYR A 1 102 ? 11.281 -5.753 -4.116 1.00 97.06 102 TYR A N 1
ATOM 831 C CA . TYR A 1 102 ? 10.236 -6.109 -5.063 1.00 97.06 102 TYR A CA 1
ATOM 832 C C . TYR A 1 102 ? 10.732 -7.129 -6.091 1.00 97.06 102 TYR A C 1
ATOM 834 O O . TYR A 1 102 ? 10.063 -8.129 -6.345 1.00 97.06 102 TYR A O 1
ATOM 842 N N . MET A 1 103 ? 11.937 -6.923 -6.630 1.00 96.06 103 MET A N 1
ATOM 843 C CA . MET A 1 103 ? 12.567 -7.861 -7.555 1.00 96.06 103 MET A CA 1
ATOM 844 C C . MET A 1 103 ? 12.793 -9.228 -6.900 1.00 96.06 103 MET A C 1
ATOM 846 O O . MET A 1 103 ? 12.474 -10.260 -7.487 1.00 96.06 103 MET A O 1
ATOM 850 N N . ASN A 1 104 ? 13.267 -9.242 -5.651 1.00 97.44 104 ASN A N 1
ATOM 851 C CA . ASN A 1 104 ? 13.417 -10.477 -4.882 1.00 97.44 104 ASN A CA 1
ATOM 852 C C . ASN A 1 104 ? 12.078 -11.203 -4.679 1.00 97.44 104 ASN A C 1
ATOM 854 O O . ASN A 1 104 ? 12.043 -12.430 -4.697 1.00 97.44 104 ASN A O 1
ATOM 858 N N . ASP A 1 105 ? 10.978 -10.477 -4.479 1.00 97.69 105 ASP A N 1
ATOM 859 C CA . ASP A 1 105 ? 9.653 -11.081 -4.328 1.00 97.69 105 ASP A CA 1
ATOM 860 C C . ASP A 1 105 ? 9.135 -11.672 -5.643 1.00 97.69 105 ASP A C 1
ATOM 862 O O . ASP A 1 105 ? 8.584 -12.771 -5.629 1.00 97.69 105 ASP A O 1
ATOM 866 N N . LEU A 1 106 ? 9.355 -10.994 -6.775 1.00 97.06 106 LEU A N 1
ATOM 867 C CA . LEU A 1 106 ? 9.005 -11.511 -8.102 1.00 97.06 106 LEU A CA 1
ATOM 868 C C . LEU A 1 106 ? 9.667 -12.873 -8.367 1.00 97.06 106 LEU A C 1
ATOM 870 O O . LEU A 1 106 ? 8.977 -13.842 -8.684 1.00 97.06 106 LEU A O 1
ATOM 874 N N . PHE A 1 107 ? 10.986 -12.960 -8.172 1.00 96.69 107 PHE A N 1
ATOM 875 C CA . PHE A 1 107 ? 11.758 -14.180 -8.440 1.00 96.69 107 PHE A CA 1
ATOM 876 C C . PHE A 1 107 ? 11.566 -15.296 -7.406 1.00 96.69 107 PHE A C 1
ATOM 878 O O . PHE A 1 107 ? 11.932 -16.439 -7.653 1.00 96.69 107 PHE A O 1
ATOM 885 N N . LYS A 1 108 ? 10.961 -15.006 -6.248 1.00 96.56 108 LYS A N 1
ATOM 886 C CA . LYS A 1 108 ? 10.518 -16.056 -5.314 1.00 96.56 108 LYS A CA 1
ATOM 887 C C . LYS A 1 108 ? 9.278 -16.799 -5.802 1.00 96.56 108 LYS A C 1
ATOM 889 O O . LYS A 1 108 ? 9.019 -17.898 -5.320 1.00 96.56 108 LYS A O 1
ATOM 894 N N . VAL 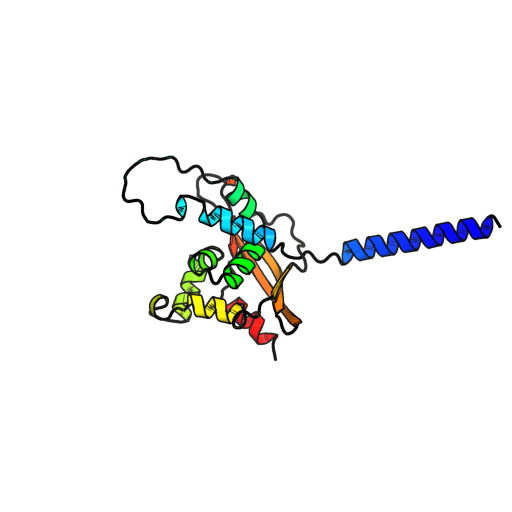A 1 109 ? 8.488 -16.184 -6.682 1.00 95.12 109 VAL A N 1
ATOM 895 C CA . VAL A 1 109 ? 7.236 -16.760 -7.189 1.00 95.12 109 VAL A CA 1
ATOM 896 C C . VAL A 1 109 ? 7.443 -17.458 -8.526 1.00 95.12 109 VAL A C 1
ATOM 898 O O . VAL A 1 109 ? 6.830 -18.497 -8.756 1.00 95.12 109 VAL A O 1
ATOM 901 N N . SER A 1 110 ? 8.283 -16.901 -9.399 1.00 95.31 110 SER A N 1
ATOM 902 C CA . SER A 1 110 ? 8.493 -17.416 -10.751 1.00 95.31 110 SER A CA 1
ATOM 903 C C . SER A 1 110 ? 9.912 -17.145 -11.252 1.00 95.31 110 SER A C 1
ATOM 905 O O . SER A 1 110 ? 10.491 -16.101 -10.959 1.00 95.31 110 SER A O 1
ATOM 907 N N . ASP A 1 111 ? 10.440 -18.061 -12.065 1.00 93.12 111 ASP A N 1
ATOM 908 C CA . ASP A 1 111 ? 11.685 -17.865 -12.817 1.00 93.12 111 ASP A CA 1
ATOM 909 C C . ASP A 1 111 ? 11.503 -16.883 -13.996 1.00 93.12 111 ASP A C 1
ATOM 911 O O . ASP A 1 111 ? 12.467 -16.265 -14.453 1.00 93.12 111 ASP A O 1
ATOM 915 N N . THR A 1 112 ? 10.263 -16.682 -14.461 1.00 90.94 112 THR A N 1
ATOM 916 C CA . THR A 1 112 ? 9.868 -15.768 -15.549 1.00 90.94 112 THR A CA 1
ATOM 917 C C . THR A 1 112 ? 8.730 -14.815 -15.120 1.00 90.94 112 THR A C 1
ATOM 919 O O . THR A 1 112 ? 7.652 -14.800 -15.725 1.00 90.94 112 THR A O 1
ATOM 922 N N . PRO A 1 113 ? 8.940 -13.929 -14.118 1.00 86.81 113 PRO A N 1
ATOM 923 C CA . PRO A 1 113 ? 7.851 -13.185 -13.468 1.00 86.81 113 PRO A CA 1
ATOM 924 C C . PRO A 1 113 ? 7.003 -12.296 -14.387 1.00 86.81 113 PRO A C 1
ATOM 926 O O . PRO A 1 113 ? 5.825 -12.049 -14.114 1.00 86.81 113 PRO A O 1
ATOM 929 N N . HIS A 1 114 ? 7.607 -11.776 -15.459 1.00 85.88 114 HIS A N 1
ATOM 930 C CA . HIS A 1 114 ? 6.920 -10.943 -16.444 1.00 85.88 114 HIS A CA 1
ATOM 931 C C . HIS A 1 114 ? 5.948 -11.748 -17.309 1.00 85.88 114 HIS A C 1
ATOM 933 O O . HIS A 1 114 ? 4.830 -11.291 -17.543 1.00 85.88 114 HIS A O 1
ATOM 939 N N . GLU A 1 115 ? 6.352 -12.939 -17.751 1.00 79.50 115 GLU A N 1
ATOM 940 C CA . GLU A 1 115 ? 5.504 -13.832 -18.549 1.00 79.50 115 GLU A CA 1
ATOM 941 C C . GLU A 1 115 ? 4.339 -14.355 -17.700 1.00 79.50 115 GLU A C 1
ATOM 943 O O . GLU A 1 115 ? 3.184 -14.349 -18.134 1.00 79.50 115 GLU A O 1
ATOM 948 N N . ASP A 1 116 ? 4.621 -14.660 -16.434 1.00 88.75 116 ASP A N 1
ATOM 949 C CA . ASP A 1 116 ? 3.644 -15.193 -15.484 1.00 88.75 116 ASP A CA 1
ATOM 950 C C . ASP A 1 116 ? 2.728 -14.125 -14.864 1.00 88.75 116 ASP A C 1
ATOM 952 O O . ASP A 1 116 ? 1.834 -14.442 -14.080 1.00 88.75 116 ASP A O 1
ATOM 956 N N . ASN A 1 117 ? 2.892 -12.849 -15.233 1.00 93.81 117 ASN A N 1
ATOM 957 C CA . ASN A 1 117 ? 2.106 -11.728 -14.707 1.00 93.81 117 ASN A CA 1
ATOM 958 C C . ASN A 1 117 ? 2.106 -11.662 -13.161 1.00 93.81 117 ASN A C 1
ATOM 960 O O . ASN A 1 117 ? 1.083 -11.339 -12.543 1.00 93.81 117 ASN A O 1
ATOM 964 N N . VAL A 1 118 ? 3.248 -11.936 -12.522 1.00 96.31 118 VAL A N 1
ATOM 965 C CA . VAL A 1 118 ? 3.354 -12.022 -11.051 1.00 96.31 118 VAL A CA 1
ATOM 966 C C . VAL A 1 118 ? 2.919 -10.720 -10.367 1.00 96.31 118 VAL A C 1
ATOM 968 O O . VAL A 1 118 ? 2.275 -10.754 -9.320 1.00 96.31 118 VAL A O 1
ATOM 971 N N . THR A 1 119 ? 3.157 -9.556 -10.981 1.00 97.25 119 THR A N 1
ATOM 972 C CA . THR A 1 119 ? 2.655 -8.277 -10.453 1.00 97.25 119 THR A CA 1
ATOM 973 C C . THR A 1 119 ? 1.129 -8.246 -10.344 1.00 97.25 119 THR A C 1
ATOM 975 O O . THR A 1 119 ? 0.604 -7.842 -9.306 1.00 97.25 119 THR A O 1
ATOM 978 N N . LYS A 1 120 ? 0.398 -8.713 -11.365 1.00 97.12 120 LYS A N 1
ATOM 979 C CA . LYS A 1 120 ? -1.071 -8.798 -11.300 1.00 97.12 120 LYS A CA 1
ATOM 980 C C . LYS A 1 120 ? -1.516 -9.744 -10.199 1.00 97.12 120 LYS A C 1
ATOM 982 O O . LYS A 1 120 ? -2.491 -9.448 -9.510 1.00 97.12 120 LYS A O 1
ATOM 987 N N . GLN A 1 121 ? -0.812 -10.864 -10.028 1.00 97.69 121 GLN A N 1
ATOM 988 C CA . GLN A 1 121 ? -1.060 -11.789 -8.928 1.00 97.69 121 GLN A CA 1
ATOM 989 C C . GLN A 1 121 ? -0.902 -11.083 -7.577 1.00 97.69 121 GLN A C 1
ATOM 991 O O . GLN A 1 121 ? -1.835 -11.102 -6.785 1.00 97.69 121 GLN A O 1
ATOM 996 N N . PHE A 1 122 ? 0.200 -10.375 -7.345 1.00 98.25 122 PHE A N 1
ATOM 997 C CA . PHE A 1 122 ? 0.411 -9.606 -6.118 1.00 98.25 122 PHE A CA 1
ATOM 998 C C . PHE A 1 122 ? -0.688 -8.585 -5.840 1.00 98.25 122 PHE A C 1
ATOM 1000 O O . PHE A 1 122 ? -1.227 -8.539 -4.734 1.00 98.25 122 PHE A O 1
ATOM 1007 N N . MET A 1 123 ? -1.056 -7.788 -6.842 1.00 98.44 123 MET A N 1
ATOM 1008 C CA . MET A 1 123 ? -2.122 -6.798 -6.698 1.00 98.44 123 MET A CA 1
ATOM 1009 C C . MET A 1 123 ? -3.460 -7.462 -6.377 1.00 98.44 123 MET A C 1
ATOM 1011 O O . MET A 1 123 ? -4.202 -6.988 -5.516 1.00 98.44 123 MET A O 1
ATOM 1015 N N . ARG A 1 124 ? -3.775 -8.573 -7.047 1.00 97.94 124 ARG A N 1
ATOM 1016 C CA . ARG A 1 124 ? -4.988 -9.357 -6.811 1.00 97.94 124 ARG A CA 1
ATOM 1017 C C . ARG A 1 124 ? -5.006 -9.949 -5.405 1.00 97.94 124 ARG A C 1
ATOM 1019 O O . ARG A 1 124 ? -6.038 -9.866 -4.748 1.00 97.94 124 ARG A O 1
ATOM 1026 N N . ASP A 1 125 ? -3.896 -10.506 -4.946 1.00 97.88 125 ASP A N 1
ATOM 1027 C CA . ASP A 1 125 ? -3.811 -11.183 -3.655 1.00 97.88 125 ASP A CA 1
ATOM 1028 C C . ASP A 1 125 ? -3.892 -10.152 -2.508 1.00 97.88 125 ASP A C 1
ATOM 1030 O O . ASP A 1 125 ? -4.705 -10.311 -1.598 1.00 97.88 125 ASP A O 1
ATOM 1034 N N . ILE A 1 126 ? -3.195 -9.009 -2.611 1.00 98.12 126 ILE A N 1
ATOM 1035 C CA . ILE A 1 126 ? -3.324 -7.899 -1.642 1.00 98.12 126 ILE A CA 1
ATOM 1036 C C . ILE A 1 126 ? -4.743 -7.319 -1.637 1.00 98.12 126 ILE A C 1
ATOM 1038 O O . ILE A 1 126 ? -5.322 -7.070 -0.579 1.00 98.12 126 ILE A O 1
ATOM 1042 N N . SER A 1 127 ? -5.317 -7.076 -2.817 1.00 97.62 127 SER A N 1
ATOM 1043 C CA . SER A 1 127 ? -6.656 -6.488 -2.928 1.00 97.62 127 SER A CA 1
ATOM 1044 C C . SER A 1 127 ? -7.787 -7.489 -2.685 1.00 97.62 127 SER A C 1
ATOM 1046 O O . SER A 1 127 ? -8.949 -7.093 -2.756 1.00 97.62 127 SER A O 1
ATOM 1048 N N . ARG A 1 128 ? -7.480 -8.772 -2.439 1.00 96.06 128 ARG A N 1
ATOM 1049 C CA . ARG A 1 128 ? -8.444 -9.883 -2.400 1.00 96.06 128 ARG A CA 1
ATOM 1050 C C . ARG A 1 128 ? -9.408 -9.841 -3.585 1.00 96.06 128 ARG A C 1
ATOM 1052 O O . ARG A 1 128 ? -10.618 -9.696 -3.416 1.00 96.06 128 ARG A O 1
ATOM 1059 N N . ASN A 1 129 ? -8.857 -9.941 -4.792 1.00 95.94 129 ASN A N 1
ATOM 1060 C CA . ASN A 1 129 ? -9.587 -9.844 -6.059 1.00 95.94 129 ASN A CA 1
ATOM 1061 C C . ASN A 1 129 ? -10.327 -8.505 -6.251 1.00 95.94 129 ASN A C 1
ATOM 1063 O O . ASN A 1 129 ? -11.405 -8.472 -6.839 1.00 95.94 129 ASN A O 1
ATOM 1067 N N . GLY A 1 130 ? -9.744 -7.397 -5.785 1.00 95.19 130 GLY A N 1
ATOM 1068 C CA . GLY A 1 130 ? -10.313 -6.055 -5.942 1.00 95.19 130 GLY A CA 1
ATOM 1069 C C . GLY A 1 130 ? -11.352 -5.655 -4.891 1.00 95.19 130 GLY A C 1
ATOM 1070 O O . GLY A 1 130 ? -11.971 -4.613 -5.047 1.00 95.19 130 GLY A O 1
ATOM 1071 N N . THR A 1 131 ? -11.523 -6.434 -3.821 1.00 97.06 131 THR A N 1
ATOM 1072 C CA . THR A 1 131 ? -12.464 -6.128 -2.727 1.00 97.06 131 THR A CA 1
ATOM 1073 C C . THR A 1 131 ? -11.895 -5.159 -1.683 1.00 97.06 131 THR A C 1
ATOM 1075 O O . THR A 1 131 ? -12.575 -4.834 -0.711 1.00 97.06 131 THR A O 1
ATOM 1078 N N . LEU A 1 132 ? -10.645 -4.702 -1.826 1.00 97.31 132 LEU A N 1
ATOM 1079 C CA . LEU A 1 132 ? -10.050 -3.693 -0.946 1.00 97.31 132 LEU A CA 1
ATOM 1080 C C . LEU A 1 132 ? -10.753 -2.337 -1.125 1.00 97.31 132 LEU A C 1
ATOM 1082 O O . LEU A 1 132 ? -10.605 -1.674 -2.148 1.00 97.31 132 LEU A O 1
ATOM 1086 N N . GLU A 1 133 ? -11.480 -1.905 -0.095 1.00 96.50 133 GLU A N 1
ATOM 1087 C CA . GLU A 1 133 ? -12.245 -0.654 -0.096 1.00 96.50 133 GLU A CA 1
ATOM 1088 C C . GLU A 1 133 ? -11.352 0.531 0.299 1.00 96.50 133 GLU A C 1
ATOM 1090 O O . GLU A 1 133 ? -11.376 1.575 -0.353 1.00 96.50 133 GLU A O 1
ATOM 1095 N N . LYS A 1 134 ? -10.571 0.376 1.380 1.00 95.94 134 LYS A N 1
ATOM 1096 C CA . LYS A 1 134 ? -9.756 1.453 1.967 1.00 95.94 134 LYS A CA 1
ATOM 1097 C C . LYS A 1 134 ? -8.638 0.952 2.878 1.00 95.94 134 LYS A C 1
ATOM 1099 O O . LYS A 1 134 ? -8.658 -0.182 3.363 1.00 95.94 134 LYS A O 1
ATOM 1104 N N . ILE A 1 135 ? -7.712 1.859 3.189 1.00 96.31 135 ILE A N 1
ATOM 1105 C CA . ILE A 1 135 ? -6.621 1.659 4.148 1.00 96.31 135 ILE A CA 1
ATOM 1106 C C . ILE A 1 135 ? -6.733 2.717 5.263 1.00 96.31 135 ILE A C 1
ATOM 1108 O O . ILE A 1 135 ? -6.863 3.903 4.984 1.00 96.31 135 ILE A O 1
ATOM 1112 N N . GLU A 1 136 ? -6.705 2.317 6.538 1.00 94.12 136 GLU A N 1
ATOM 1113 C CA . GLU A 1 136 ? -6.577 3.243 7.682 1.00 94.12 136 GLU A CA 1
ATOM 1114 C C . GLU A 1 136 ? -5.142 3.212 8.225 1.00 94.12 136 GLU A C 1
ATOM 1116 O O . GLU A 1 136 ? -4.534 2.143 8.301 1.00 94.12 136 GLU A O 1
ATOM 1121 N N . VAL A 1 137 ? -4.617 4.341 8.702 1.00 91.50 137 VAL A N 1
ATOM 1122 C CA . VAL A 1 137 ? -3.364 4.378 9.474 1.00 91.50 137 VAL A CA 1
ATOM 1123 C C . VAL A 1 137 ? -3.720 4.401 10.962 1.00 91.50 137 VAL A C 1
ATOM 1125 O O . VAL A 1 137 ? -4.329 5.347 11.454 1.00 91.50 137 VAL A O 1
ATOM 1128 N N . ILE A 1 138 ? -3.383 3.340 11.706 1.00 86.31 138 ILE A N 1
ATOM 1129 C CA . ILE A 1 138 ? -3.948 3.113 13.052 1.00 86.31 138 ILE A CA 1
ATOM 1130 C C . ILE A 1 138 ? -3.205 3.898 14.136 1.00 86.31 138 ILE A C 1
ATOM 1132 O O . ILE A 1 138 ? -3.834 4.392 15.068 1.00 86.31 138 ILE A O 1
ATOM 1136 N N . LYS A 1 139 ? -1.872 3.974 14.069 1.00 68.38 139 LYS A N 1
ATOM 1137 C CA . LYS A 1 139 ? -1.044 4.747 15.008 1.00 68.38 139 LYS A CA 1
ATOM 1138 C C . LYS A 1 139 ? 0.281 5.111 14.360 1.00 68.38 139 LYS A C 1
ATOM 1140 O O . LYS A 1 139 ? 1.023 4.227 13.946 1.00 68.38 139 LYS A O 1
ATOM 1145 N N . HIS A 1 140 ? 0.605 6.395 14.409 1.00 54.47 140 HIS A N 1
ATOM 1146 C CA . HIS A 1 140 ? 1.908 6.934 14.051 1.00 54.47 140 HIS A CA 1
ATOM 1147 C C . HIS A 1 140 ? 2.565 7.498 15.322 1.00 54.47 140 HIS A C 1
ATOM 1149 O O . HIS A 1 140 ? 2.532 8.697 15.583 1.00 54.47 140 HIS A O 1
ATOM 1155 N N . LYS A 1 141 ? 3.127 6.637 16.183 1.00 47.31 141 LYS A N 1
ATOM 1156 C CA . LYS A 1 141 ? 4.063 7.107 17.222 1.00 47.31 141 LYS A CA 1
ATOM 1157 C C . LYS A 1 141 ? 5.459 7.107 16.623 1.00 47.31 141 LYS A C 1
ATOM 1159 O O . LYS A 1 141 ? 6.265 6.235 16.923 1.00 47.31 141 LYS A O 1
ATOM 1164 N N . SER A 1 142 ? 5.733 8.075 15.767 1.00 45.09 142 SER A N 1
ATOM 1165 C CA . SER A 1 142 ? 7.086 8.296 15.293 1.00 45.09 142 SER A CA 1
ATOM 1166 C C . SER A 1 142 ? 7.393 9.782 15.321 1.00 45.09 142 SER A C 1
ATOM 1168 O O . SER A 1 142 ? 6.684 10.608 14.749 1.00 45.09 142 SER A O 1
ATOM 1170 N N . LYS A 1 143 ? 8.448 10.119 16.070 1.00 52.12 143 LYS A N 1
ATOM 1171 C CA . LYS A 1 143 ? 9.297 11.255 15.720 1.00 52.12 143 LYS A CA 1
ATOM 1172 C C . LYS A 1 143 ? 9.711 10.989 14.276 1.00 52.12 143 LYS A C 1
ATOM 1174 O O . LYS A 1 143 ? 10.244 9.900 14.091 1.00 52.12 143 LYS A O 1
ATOM 1179 N N . ARG A 1 144 ? 9.441 11.918 13.337 1.00 54.00 144 ARG A N 1
ATOM 1180 C CA . ARG A 1 144 ? 9.875 11.874 11.920 1.00 54.00 144 ARG A CA 1
ATOM 1181 C C . ARG A 1 144 ? 10.990 10.843 11.756 1.00 54.00 144 ARG A C 1
ATOM 1183 O O . ARG A 1 144 ? 12.097 11.093 12.242 1.00 54.00 144 ARG A O 1
ATOM 1190 N N . PHE A 1 145 ? 10.663 9.665 11.225 1.00 57.34 145 PHE A N 1
ATOM 1191 C CA . PHE A 1 145 ? 11.672 8.644 10.992 1.00 57.34 145 PHE A CA 1
ATOM 1192 C C . PHE A 1 145 ? 12.674 9.283 10.042 1.00 57.34 145 PHE A C 1
ATOM 1194 O O . PHE A 1 145 ? 12.307 9.679 8.945 1.00 57.34 145 PHE A O 1
ATOM 1201 N N . LYS A 1 146 ? 13.902 9.509 10.508 1.00 63.03 146 LYS 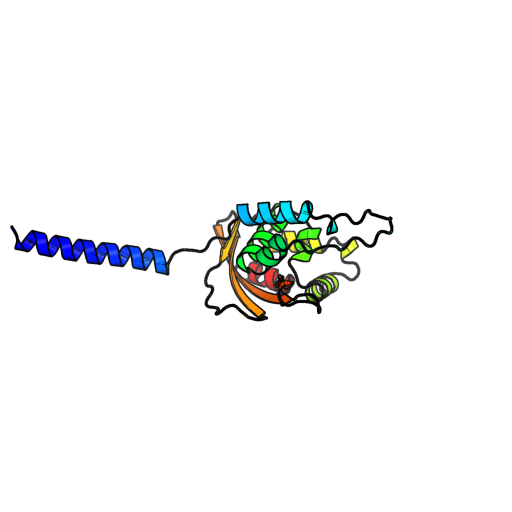A N 1
ATOM 1202 C CA . LYS A 1 146 ? 14.883 10.213 9.683 1.00 63.03 146 LYS A CA 1
ATOM 1203 C C . LYS A 1 146 ? 15.300 9.383 8.466 1.00 63.03 146 LYS A C 1
ATOM 1205 O O . LYS A 1 146 ? 15.800 9.966 7.529 1.00 63.03 146 LYS A O 1
ATOM 1210 N N . GLU A 1 147 ? 15.089 8.060 8.489 1.00 74.62 147 GLU A N 1
ATOM 1211 C CA . GLU A 1 147 ? 15.574 7.156 7.434 1.00 74.62 147 GLU A CA 1
ATOM 1212 C C . GLU A 1 147 ? 14.710 5.896 7.244 1.00 74.62 147 GLU A C 1
ATOM 1214 O O . GLU A 1 147 ? 14.529 5.428 6.126 1.00 74.62 147 GLU A O 1
ATOM 1219 N N . SER A 1 148 ? 14.164 5.297 8.310 1.00 83.25 148 SER A N 1
ATOM 1220 C CA . SER A 1 148 ? 13.323 4.095 8.193 1.00 83.25 148 SER A CA 1
ATOM 1221 C C . SER A 1 148 ? 12.313 3.974 9.324 1.00 83.25 148 SER A C 1
ATOM 1223 O O . SER A 1 148 ? 12.584 4.390 10.451 1.00 83.25 148 SER A O 1
ATOM 1225 N N . GLY A 1 149 ? 11.153 3.396 9.019 1.00 86.81 149 GLY A N 1
ATOM 1226 C CA . GLY A 1 149 ? 10.015 3.328 9.923 1.00 86.81 149 GLY A CA 1
ATOM 1227 C C . GLY A 1 149 ? 9.142 2.101 9.713 1.00 86.81 149 GLY A C 1
ATOM 1228 O O . GLY A 1 149 ? 9.275 1.357 8.743 1.00 86.81 149 GLY A O 1
ATOM 1229 N N . THR A 1 150 ? 8.244 1.857 10.664 1.00 90.75 150 THR A N 1
ATOM 1230 C CA . THR A 1 150 ? 7.168 0.870 10.518 1.00 90.75 150 THR A CA 1
ATOM 1231 C C . THR A 1 150 ? 5.845 1.538 10.839 1.00 90.75 150 THR A C 1
ATOM 1233 O O . THR A 1 150 ? 5.639 2.011 11.959 1.00 90.75 150 THR A O 1
ATOM 1236 N N . ILE A 1 151 ? 4.940 1.536 9.869 1.00 90.06 151 ILE A N 1
ATOM 1237 C CA . ILE A 1 151 ? 3.587 2.055 9.996 1.00 90.06 151 ILE A CA 1
ATOM 1238 C C . ILE A 1 151 ? 2.606 0.890 10.126 1.00 90.06 151 ILE A C 1
ATOM 1240 O O . ILE A 1 151 ? 2.664 -0.105 9.400 1.00 90.06 151 ILE A O 1
ATOM 1244 N N . LYS A 1 152 ? 1.695 0.999 11.097 1.00 93.38 152 LYS A N 1
ATOM 1245 C CA . LYS A 1 152 ? 0.604 0.039 11.266 1.00 93.38 152 LYS A CA 1
ATOM 1246 C C . LYS A 1 152 ? -0.620 0.528 10.508 1.00 93.38 152 LYS A C 1
ATOM 1248 O O . LYS A 1 152 ? -1.230 1.528 10.903 1.00 93.38 152 LYS A O 1
ATOM 1253 N N . THR A 1 153 ? -1.005 -0.211 9.480 1.00 95.38 153 THR A N 1
ATOM 1254 C CA . THR A 1 153 ? -2.184 0.056 8.664 1.00 95.38 153 THR A CA 1
ATOM 1255 C C . THR A 1 153 ? -3.303 -0.940 8.960 1.00 95.38 153 THR A C 1
ATOM 1257 O O . THR A 1 153 ? -3.099 -1.981 9.592 1.00 95.38 153 THR A O 1
ATOM 1260 N N . ARG A 1 154 ? -4.518 -0.595 8.539 1.00 96.94 154 ARG A N 1
ATOM 1261 C CA . ARG A 1 154 ? -5.683 -1.473 8.528 1.00 96.94 154 ARG A CA 1
ATOM 1262 C C . ARG A 1 154 ? -6.268 -1.512 7.129 1.00 96.94 154 ARG A C 1
ATOM 1264 O O . ARG A 1 154 ? -6.823 -0.510 6.691 1.00 96.94 154 ARG A O 1
ATOM 1271 N N . PHE A 1 155 ? -6.199 -2.656 6.470 1.00 97.62 155 PHE A N 1
ATOM 1272 C CA . PHE A 1 155 ? -6.936 -2.901 5.238 1.00 97.62 155 PHE A CA 1
ATOM 1273 C C . PHE A 1 155 ? -8.380 -3.253 5.563 1.00 97.62 155 PHE A C 1
ATOM 1275 O O . PHE A 1 155 ? -8.646 -4.038 6.477 1.00 97.62 155 PHE A O 1
ATOM 1282 N N . ILE A 1 156 ? -9.305 -2.612 4.856 1.00 96.94 156 ILE A N 1
ATOM 1283 C CA . ILE A 1 156 ? -10.742 -2.800 5.014 1.00 96.94 156 ILE A CA 1
ATOM 1284 C C . ILE A 1 156 ? -11.298 -3.214 3.664 1.00 96.94 156 ILE A C 1
ATOM 1286 O O . ILE A 1 156 ? -11.138 -2.490 2.683 1.00 96.94 156 ILE A O 1
ATOM 1290 N N . PHE A 1 157 ? -11.955 -4.365 3.648 1.00 97.44 157 PHE A N 1
ATOM 1291 C CA . PHE A 1 157 ? -12.526 -4.958 2.447 1.00 97.44 157 PHE A CA 1
ATOM 1292 C C . PHE A 1 157 ? -14.045 -4.734 2.387 1.00 97.44 157 PHE A C 1
ATOM 1294 O O . PHE A 1 157 ? -14.670 -4.352 3.384 1.00 97.44 157 PHE A O 1
ATOM 1301 N N . GLU A 1 158 ? -14.647 -4.974 1.223 1.00 97.00 158 GLU A N 1
ATOM 1302 C CA . GLU A 1 158 ? -16.089 -4.826 0.976 1.00 97.00 158 GLU A CA 1
ATOM 1303 C C . GLU A 1 158 ? -16.951 -5.646 1.950 1.00 97.00 158 GLU A C 1
ATOM 1305 O O . GLU A 1 158 ? -17.966 -5.153 2.452 1.00 97.00 158 GLU A O 1
ATOM 1310 N N . ASP A 1 159 ? -16.492 -6.853 2.302 1.00 95.56 159 ASP A N 1
ATOM 1311 C CA . ASP A 1 159 ? -17.094 -7.754 3.301 1.00 95.56 159 ASP A CA 1
ATOM 1312 C C . ASP A 1 159 ? -16.956 -7.250 4.755 1.00 95.56 159 ASP A C 1
ATOM 1314 O O . ASP A 1 159 ? -17.339 -7.928 5.712 1.00 95.56 159 ASP A O 1
ATOM 1318 N N . LYS A 1 160 ? -16.418 -6.038 4.930 1.00 95.25 160 LYS A N 1
ATOM 1319 C CA . LYS A 1 160 ? -16.144 -5.354 6.199 1.00 95.25 160 LYS A CA 1
ATOM 1320 C C . LYS A 1 160 ? -15.114 -6.056 7.076 1.00 95.25 160 LYS A C 1
ATOM 1322 O O . LYS A 1 160 ? -14.916 -5.616 8.218 1.00 95.25 160 LYS A O 1
ATOM 1327 N N . GLN A 1 161 ? -14.406 -7.061 6.558 1.00 95.88 161 GLN A N 1
ATOM 1328 C CA . GLN A 1 161 ? -13.240 -7.613 7.229 1.00 95.88 161 GLN A CA 1
ATOM 1329 C C . GLN A 1 161 ? -12.145 -6.555 7.341 1.00 95.88 161 GLN A C 1
ATOM 1331 O O . GLN A 1 161 ? -11.983 -5.676 6.491 1.00 95.88 161 GLN A O 1
ATOM 1336 N N . ARG A 1 162 ? -11.416 -6.615 8.457 1.00 96.31 162 ARG A N 1
ATOM 1337 C CA . ARG A 1 162 ? -10.396 -5.635 8.823 1.00 96.31 162 ARG A CA 1
ATOM 1338 C C . ARG A 1 162 ? -9.120 -6.357 9.200 1.00 96.31 162 ARG A C 1
ATOM 1340 O O . ARG A 1 162 ? -9.064 -6.980 10.258 1.00 96.31 162 ARG A O 1
ATOM 1347 N N . VAL A 1 163 ? -8.096 -6.208 8.378 1.00 97.00 163 VAL A N 1
ATOM 1348 C CA . VAL A 1 163 ? -6.788 -6.830 8.585 1.00 97.00 163 VAL A CA 1
ATOM 1349 C C . VAL A 1 163 ? -5.801 -5.752 8.981 1.00 97.00 163 VAL A C 1
ATOM 1351 O O . VAL A 1 163 ? -5.715 -4.721 8.320 1.00 97.00 163 VAL A O 1
ATOM 1354 N N . ASN A 1 164 ? -5.040 -5.971 10.052 1.00 96.44 164 ASN A N 1
ATOM 1355 C CA . ASN A 1 164 ? -3.942 -5.066 10.371 1.00 96.44 164 ASN A CA 1
ATOM 1356 C C . ASN A 1 164 ? -2.683 -5.514 9.630 1.00 96.44 164 ASN A C 1
ATOM 1358 O O . ASN A 1 164 ? -2.276 -6.663 9.780 1.00 96.44 164 ASN A O 1
ATOM 1362 N N . VAL A 1 165 ? -2.046 -4.605 8.901 1.00 96.94 165 VAL A N 1
ATOM 1363 C CA . VAL A 1 165 ? -0.808 -4.879 8.167 1.00 96.94 165 VAL A CA 1
ATOM 1364 C C . VAL A 1 165 ? 0.292 -3.952 8.666 1.00 96.94 165 VAL A C 1
ATOM 1366 O O . VAL A 1 165 ? 0.065 -2.779 8.967 1.00 96.94 165 VAL A O 1
ATOM 1369 N N . LEU A 1 166 ? 1.491 -4.498 8.829 1.00 95.56 166 LEU A N 1
ATOM 1370 C CA . LEU A 1 166 ? 2.689 -3.746 9.173 1.00 95.56 166 LEU A CA 1
ATOM 1371 C C . LEU A 1 166 ? 3.487 -3.469 7.901 1.00 95.56 166 LEU A C 1
ATOM 1373 O O . LEU A 1 166 ? 4.025 -4.386 7.272 1.00 95.56 166 LEU A O 1
ATOM 1377 N N . LEU A 1 167 ? 3.585 -2.191 7.543 1.00 95.69 167 LEU A N 1
ATOM 1378 C CA . LEU A 1 167 ? 4.397 -1.733 6.423 1.00 95.69 167 LEU A CA 1
ATOM 1379 C C . LEU A 1 167 ? 5.681 -1.116 6.971 1.00 95.69 167 LEU A C 1
ATOM 1381 O O . LEU A 1 167 ? 5.652 -0.158 7.741 1.00 95.69 167 LEU A O 1
ATOM 1385 N N . ARG A 1 168 ? 6.817 -1.693 6.600 1.00 94.50 168 ARG A N 1
ATOM 1386 C CA . ARG A 1 168 ? 8.147 -1.135 6.799 1.00 94.50 168 ARG A CA 1
ATOM 1387 C C . ARG A 1 168 ? 8.423 -0.207 5.632 1.00 94.50 168 ARG A C 1
ATOM 1389 O O . ARG A 1 168 ? 8.075 -0.534 4.498 1.00 94.50 168 ARG A O 1
ATOM 1396 N N . MET A 1 169 ? 8.997 0.950 5.920 1.00 93.12 169 MET A N 1
ATOM 1397 C CA . MET A 1 169 ? 9.270 1.981 4.927 1.00 93.12 169 MET A CA 1
ATOM 1398 C C . MET A 1 169 ? 10.675 2.527 5.129 1.00 93.12 169 MET A C 1
ATOM 1400 O O . MET A 1 169 ? 11.175 2.562 6.258 1.00 93.12 169 MET A O 1
ATOM 1404 N N . LYS A 1 170 ? 11.316 2.935 4.039 1.00 91.81 170 LYS A N 1
ATOM 1405 C CA . LYS A 1 170 ? 12.633 3.569 4.065 1.00 91.81 170 LYS A CA 1
ATOM 1406 C C . LYS A 1 170 ? 12.614 4.803 3.179 1.00 91.81 170 LYS A C 1
ATOM 1408 O O . LYS A 1 170 ? 12.114 4.732 2.061 1.00 91.81 170 LYS A O 1
ATOM 1413 N N . LEU A 1 171 ? 13.134 5.898 3.709 1.00 89.81 171 LEU A N 1
ATOM 1414 C CA . LEU A 1 171 ? 13.367 7.138 2.995 1.00 89.81 171 LEU A CA 1
ATOM 1415 C C . LEU A 1 171 ? 14.682 6.970 2.214 1.00 89.81 171 LEU A C 1
ATOM 1417 O O . LEU A 1 171 ? 15.696 6.591 2.803 1.00 89.81 171 LEU A O 1
ATOM 1421 N N . LEU A 1 172 ? 14.639 7.123 0.891 1.00 87.88 172 LEU A N 1
ATOM 1422 C CA . LEU A 1 172 ? 15.805 7.035 0.008 1.00 87.88 172 LEU A CA 1
ATOM 1423 C C . LEU A 1 172 ? 15.770 8.164 -1.018 1.00 87.88 172 LEU A C 1
ATOM 1425 O O . LEU A 1 172 ? 14.730 8.392 -1.630 1.00 87.88 172 LEU A O 1
ATOM 1429 N N . GLY A 1 173 ? 16.913 8.803 -1.244 1.00 79.69 173 GLY A N 1
ATOM 1430 C CA . GLY A 1 173 ? 17.105 9.837 -2.261 1.00 79.69 173 GLY A CA 1
ATOM 1431 C C . GLY A 1 173 ? 18.304 9.546 -3.153 1.00 79.69 173 GLY A C 1
ATOM 1432 O O . GLY A 1 173 ? 18.940 8.489 -3.063 1.00 79.69 173 GLY A O 1
ATOM 1433 N N . THR A 1 174 ? 18.610 10.493 -4.033 1.00 66.50 174 THR A N 1
ATOM 1434 C CA . THR A 1 174 ? 19.829 10.450 -4.841 1.00 66.50 174 THR A CA 1
ATOM 1435 C C . THR A 1 174 ? 21.034 10.853 -3.982 1.00 66.50 174 THR A C 1
ATOM 1437 O O . THR A 1 174 ? 20.892 11.484 -2.940 1.00 66.50 174 THR A O 1
ATOM 1440 N N . GLN A 1 175 ? 22.254 10.491 -4.393 1.00 57.62 175 GLN A N 1
ATOM 1441 C CA . GLN A 1 175 ? 23.475 10.862 -3.655 1.00 57.62 175 GLN A CA 1
ATOM 1442 C C . GLN A 1 175 ? 23.753 12.376 -3.644 1.00 57.62 175 GLN A C 1
ATOM 1444 O O . GLN A 1 175 ? 24.757 12.800 -3.071 1.00 57.62 175 GLN A O 1
ATOM 1449 N N . HIS A 1 176 ? 22.913 13.176 -4.304 1.00 52.47 176 HIS A N 1
ATOM 1450 C CA . HIS A 1 176 ? 23.201 14.568 -4.585 1.00 52.47 176 HIS A CA 1
ATOM 1451 C C . HIS A 1 176 ? 22.532 15.532 -3.599 1.00 52.47 176 HIS A C 1
ATOM 1453 O O . HIS A 1 176 ? 23.222 16.466 -3.202 1.00 52.47 176 HIS A O 1
ATOM 1459 N N . GLU A 1 177 ? 21.316 15.279 -3.088 1.00 58.75 177 GLU A N 1
ATOM 1460 C CA . GLU A 1 177 ? 20.659 16.144 -2.086 1.00 58.75 177 GLU A CA 1
ATOM 1461 C C . GLU A 1 177 ? 19.707 15.363 -1.150 1.00 58.75 177 GLU A C 1
ATOM 1463 O O . GLU A 1 177 ? 19.019 14.435 -1.567 1.00 58.75 177 GLU A O 1
ATOM 1468 N N . ILE A 1 178 ? 19.652 15.744 0.137 1.00 60.16 178 ILE A N 1
ATOM 1469 C CA . ILE A 1 178 ? 18.716 15.168 1.137 1.00 60.16 178 ILE A CA 1
ATOM 1470 C C . ILE A 1 178 ? 17.260 15.529 0.796 1.00 60.16 178 ILE A C 1
ATOM 1472 O O . ILE A 1 178 ? 16.326 14.821 1.171 1.00 60.16 178 ILE A O 1
ATOM 1476 N N . ASP A 1 179 ? 17.056 16.623 0.066 1.00 68.12 179 ASP A N 1
ATOM 1477 C CA . ASP A 1 179 ? 15.723 17.116 -0.264 1.00 68.12 179 ASP A CA 1
ATOM 1478 C C . ASP A 1 179 ? 15.021 16.256 -1.333 1.00 68.12 179 ASP A C 1
ATOM 1480 O O . ASP A 1 179 ? 13.803 16.354 -1.468 1.00 68.12 179 ASP A O 1
ATOM 1484 N N . ASP A 1 180 ? 15.750 15.330 -1.973 1.00 78.62 180 ASP A N 1
ATOM 1485 C CA . ASP A 1 180 ? 15.256 14.385 -2.985 1.00 78.62 180 ASP A CA 1
ATOM 1486 C C . ASP A 1 180 ? 14.742 13.054 -2.414 1.00 78.62 180 ASP A C 1
ATOM 1488 O O . ASP A 1 180 ? 14.329 12.161 -3.163 1.00 78.62 180 ASP A O 1
ATOM 1492 N N . GLU A 1 181 ? 14.812 12.849 -1.098 1.00 85.75 181 GLU A N 1
ATOM 1493 C CA . GLU A 1 181 ? 14.458 11.550 -0.540 1.00 85.75 181 GLU A CA 1
ATOM 1494 C C . GLU A 1 181 ? 12.945 11.302 -0.573 1.00 85.75 181 GLU A C 1
ATOM 1496 O O . GLU A 1 181 ? 12.157 12.163 -0.189 1.00 85.75 181 GLU A O 1
ATOM 1501 N N . ILE A 1 182 ? 12.526 10.094 -0.959 1.00 90.00 182 ILE A N 1
ATOM 1502 C CA . ILE A 1 182 ? 11.127 9.650 -0.921 1.00 90.00 182 ILE A CA 1
ATOM 1503 C C . ILE A 1 182 ? 10.984 8.305 -0.207 1.00 90.00 182 ILE A C 1
ATOM 1505 O O . ILE A 1 182 ? 11.923 7.506 -0.138 1.00 90.00 182 ILE A O 1
ATOM 1509 N N . TYR A 1 183 ? 9.815 8.051 0.379 1.00 92.75 183 TYR A N 1
ATOM 1510 C CA . TYR A 1 183 ? 9.559 6.783 1.053 1.00 92.75 183 TYR A CA 1
ATOM 1511 C C . TYR A 1 183 ? 9.257 5.663 0.057 1.00 92.75 183 TYR A C 1
ATOM 1513 O O . TYR A 1 183 ? 8.383 5.794 -0.791 1.00 92.75 183 TYR A O 1
ATOM 1521 N N . TYR A 1 184 ? 9.880 4.510 0.274 1.00 94.62 184 TYR A N 1
ATOM 1522 C CA . TYR A 1 184 ? 9.539 3.243 -0.372 1.00 94.62 184 TYR A CA 1
ATOM 1523 C C . TYR A 1 184 ? 9.062 2.228 0.661 1.00 94.62 184 TYR A C 1
ATOM 1525 O O . TYR A 1 184 ? 9.587 2.178 1.780 1.00 94.62 184 TYR A O 1
ATOM 1533 N N . ILE A 1 185 ? 8.115 1.368 0.286 1.00 96.62 185 ILE A N 1
ATOM 1534 C CA . ILE A 1 185 ? 7.718 0.215 1.099 1.00 96.62 185 ILE A CA 1
ATOM 1535 C C . ILE A 1 185 ? 8.799 -0.867 0.989 1.00 96.62 185 ILE A C 1
ATOM 1537 O O . ILE A 1 185 ? 9.122 -1.349 -0.093 1.00 96.62 185 ILE A O 1
ATOM 1541 N N . THR A 1 186 ? 9.354 -1.269 2.129 1.00 96.94 186 THR A N 1
ATOM 1542 C CA . THR A 1 186 ? 10.369 -2.329 2.248 1.00 96.94 186 THR A CA 1
ATOM 1543 C C . THR A 1 186 ? 9.812 -3.630 2.818 1.00 96.94 186 THR A C 1
ATOM 1545 O O . THR A 1 186 ? 10.522 -4.633 2.854 1.00 96.94 186 THR A O 1
ATOM 1548 N N . THR A 1 187 ? 8.555 -3.659 3.277 1.00 97.69 187 THR A N 1
ATOM 1549 C CA . THR A 1 187 ? 7.888 -4.939 3.558 1.00 97.69 187 THR A CA 1
ATOM 1550 C C . THR A 1 187 ? 7.723 -5.709 2.251 1.00 97.69 187 THR A C 1
ATOM 1552 O O . THR A 1 187 ? 7.219 -5.153 1.279 1.00 97.69 187 THR A O 1
ATOM 1555 N N . SER A 1 188 ? 8.111 -6.988 2.259 1.00 98.12 188 SER A N 1
ATOM 1556 C CA . SER A 1 188 ? 7.885 -7.900 1.139 1.00 98.12 188 SER A CA 1
ATOM 1557 C C . SER A 1 188 ? 6.405 -7.953 0.770 1.00 98.12 188 SER A C 1
ATOM 1559 O O . SER A 1 188 ? 5.533 -8.019 1.639 1.00 98.12 188 SER A O 1
ATOM 1561 N N . VAL A 1 189 ? 6.110 -7.979 -0.522 1.00 98.00 189 VAL A N 1
ATOM 1562 C CA . VAL A 1 189 ? 4.748 -8.147 -1.031 1.00 98.00 189 VAL A CA 1
ATOM 1563 C C . VAL A 1 189 ? 4.140 -9.458 -0.526 1.00 98.00 189 VAL A C 1
ATOM 1565 O O . VAL A 1 189 ? 2.986 -9.487 -0.098 1.00 98.00 189 VAL A O 1
ATOM 1568 N N . LEU A 1 190 ? 4.944 -10.522 -0.474 1.00 98.19 190 LEU A N 1
ATOM 1569 C CA . LEU A 1 190 ? 4.544 -11.826 0.055 1.00 98.19 190 LEU A CA 1
ATOM 1570 C C . LEU A 1 190 ? 4.220 -11.757 1.554 1.00 98.19 190 LEU A C 1
ATOM 1572 O O . LEU A 1 190 ? 3.238 -12.349 1.998 1.00 98.19 190 LEU A O 1
ATOM 1576 N N . ASP A 1 191 ? 4.987 -10.984 2.331 1.00 98.31 191 ASP A N 1
ATOM 1577 C CA . ASP A 1 1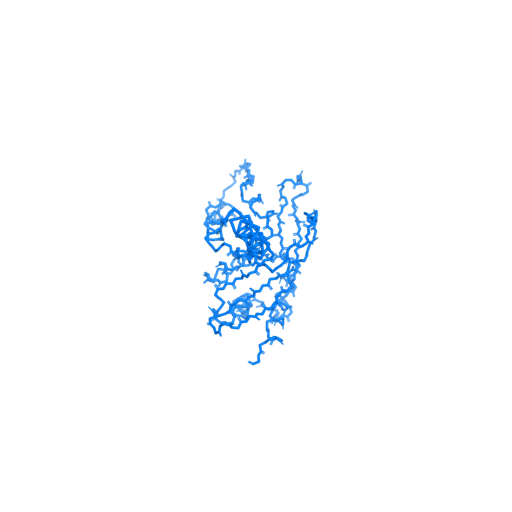91 ? 4.699 -10.757 3.754 1.00 98.31 191 ASP A CA 1
ATOM 1578 C C . ASP A 1 191 ? 3.382 -9.991 3.953 1.00 98.31 191 ASP A C 1
ATOM 1580 O O . ASP A 1 191 ? 2.684 -10.209 4.947 1.00 98.31 191 ASP A O 1
ATOM 1584 N N . ILE A 1 192 ? 3.041 -9.064 3.048 1.00 98.50 192 ILE A N 1
ATOM 1585 C CA . ILE A 1 192 ? 1.757 -8.347 3.082 1.00 98.50 192 ILE A CA 1
ATOM 1586 C C . ILE A 1 192 ? 0.612 -9.328 2.829 1.00 98.50 192 ILE A C 1
ATOM 1588 O O . ILE A 1 192 ? -0.333 -9.362 3.619 1.00 98.50 192 ILE A O 1
ATOM 1592 N N . VAL A 1 193 ? 0.715 -10.143 1.775 1.00 98.06 193 VAL A N 1
ATOM 1593 C CA . VAL A 1 193 ? -0.282 -11.174 1.439 1.00 98.06 193 VAL A CA 1
ATOM 1594 C C . VAL A 1 193 ? -0.459 -12.146 2.607 1.00 98.06 193 VAL A C 1
ATOM 1596 O O . VAL A 1 193 ? -1.569 -12.327 3.096 1.00 98.06 193 VAL A O 1
ATOM 1599 N N . HIS A 1 194 ? 0.635 -12.664 3.167 1.00 97.94 194 HIS A N 1
ATOM 1600 C CA . HIS A 1 194 ? 0.584 -13.565 4.318 1.00 97.94 194 HIS A CA 1
ATOM 1601 C C . HIS A 1 194 ? -0.077 -12.926 5.556 1.00 97.94 194 HIS A C 1
ATOM 1603 O O . HIS A 1 194 ? -0.845 -13.573 6.273 1.00 97.94 194 HIS A O 1
ATOM 1609 N N . GLN A 1 195 ? 0.181 -11.642 5.831 1.00 97.75 195 GLN A N 1
ATOM 1610 C CA . GLN A 1 195 ? -0.496 -10.924 6.919 1.00 97.75 195 GLN A CA 1
ATOM 1611 C C . GLN A 1 195 ? -2.005 -10.791 6.686 1.00 97.75 195 GLN A C 1
ATOM 1613 O O . GLN A 1 195 ? -2.760 -10.826 7.659 1.00 97.75 195 GLN A O 1
ATOM 1618 N N . ILE A 1 196 ? -2.437 -10.637 5.433 1.00 97.62 196 ILE A N 1
ATOM 1619 C CA . ILE A 1 196 ? -3.853 -10.614 5.054 1.00 97.62 196 ILE A CA 1
ATOM 1620 C C . ILE A 1 196 ? -4.474 -11.987 5.272 1.00 97.62 196 ILE A C 1
ATOM 1622 O O . ILE A 1 196 ? -5.409 -12.104 6.065 1.00 97.62 196 ILE A O 1
ATOM 1626 N N . ASP A 1 197 ? -3.904 -13.020 4.663 1.00 96.50 197 ASP A N 1
ATOM 1627 C CA . ASP A 1 197 ? -4.469 -14.369 4.686 1.00 96.50 197 ASP A CA 1
ATOM 1628 C C . ASP A 1 197 ? -4.516 -14.956 6.101 1.00 96.50 197 ASP A C 1
ATOM 1630 O O . ASP A 1 197 ? -5.501 -15.572 6.489 1.00 96.50 197 ASP A O 1
ATOM 1634 N N . SER A 1 198 ? -3.504 -14.698 6.933 1.00 96.69 198 SER A N 1
ATOM 1635 C CA . SER A 1 198 ? -3.461 -15.209 8.315 1.00 96.69 198 SER A CA 1
ATOM 1636 C C . SER A 1 198 ? -4.526 -14.619 9.252 1.00 96.69 198 SER A C 1
ATOM 1638 O O . SER A 1 198 ? -4.776 -15.172 10.327 1.00 96.69 198 SER A O 1
ATOM 1640 N N . GLN A 1 199 ? -5.150 -13.497 8.884 1.00 95.75 199 GLN A N 1
ATOM 1641 C CA . GLN A 1 199 ? -6.186 -12.824 9.682 1.00 95.75 199 GLN A CA 1
ATOM 1642 C C . GLN A 1 199 ? -7.600 -13.052 9.144 1.00 95.75 199 GLN A C 1
ATOM 1644 O O . GLN A 1 199 ? -8.571 -12.641 9.788 1.00 95.75 199 GLN A O 1
ATOM 1649 N N . ILE A 1 200 ? -7.718 -13.705 7.993 1.00 87.19 200 ILE A N 1
ATOM 1650 C CA . ILE A 1 200 ? -8.976 -13.973 7.312 1.00 87.19 200 ILE A CA 1
ATOM 1651 C C . ILE A 1 200 ? -9.253 -15.470 7.421 1.00 87.19 200 ILE A C 1
ATOM 1653 O O . ILE A 1 200 ? -8.381 -16.298 7.183 1.00 87.19 200 ILE A O 1
ATOM 1657 N N . LYS A 1 201 ? -10.460 -15.810 7.871 1.00 67.88 201 LYS A N 1
ATOM 1658 C CA . LYS A 1 201 ? -10.933 -17.192 7.999 1.00 67.88 201 LYS A CA 1
ATOM 1659 C C . LYS A 1 201 ? -11.905 -17.525 6.887 1.00 67.88 201 LYS A C 1
ATOM 1661 O O . LYS A 1 201 ? -12.695 -16.619 6.534 1.00 67.88 201 LYS A O 1
#

Foldseek 3Di:
DVVVVVVVVVVVVVVVVVVVVCCVVPVWAFQDLVLLVVLVVVVVPQPVPPPPDPDDDPDPPDDPLVSQVQLLDPSNLQSVCLNCLLVVPLVSNCVQADVVLAVVLQVVVDPCSVVVVVSSVLSCLLCVNVQFDGKIFGDDPDDSPLFKDKTWMWTAGNVRDIFIDIWIWTWDADPPDSSRTGIHTHPHSVSSSVSVVVRPD

Secondary structure (DSSP, 8-state):
-HHHHHHHHHHHHHHHHHHHHHHHHH--EE--HHHHHHHHHHHHTSGGG---------------HHHHHHHTSHHHHHHHHHHHHHHT-HHHHHHTB-HHHHHHHHHHH-SSTTTTTHHHHHHHHHTTTTTEEEEEEEE---S--SSEEEEEEEEEETT--EEEEEEEEEEE--SS-GGG-EEEE-S-HHHHHHHHHTT--

Radius of gyration: 21.73 Å; chains: 1; bounding box: 55×48×72 Å

pLDDT: mean 85.35, std 15.7, range [40.53, 98.5]

Organism: NCBI:txid462910

Sequence (201 aa):
MKKYIILFIVYVSILSAGVSTYVLLFSKDYVDEQKGEHLLEKVKASPSHDHTSKNESEHNFEPNEDLVQAFQNEKNIVAFLLVTLKQKDEQLFKETFMPEQYMNDLFKVSDTPHEDNVTKQFMRDISRNGTLEKIEVIKHKSKRFKESGTIKTRFIFEDKQRVNVLLRMKLLGTQHEIDDEIYYITTSVLDIVHQIDSQIK